Protein AF-0000000083402950 (afdb_homodimer)

Radius of gyration: 18.98 Å; Cα contacts (8 Å, |Δi|>4): 697; chains: 2; bounding box: 48×52×48 Å

Sequence (342 aa):
MPANHEHFVKKNAAYVSTFTKGALALPPSKHLTVVTCMDARIEPAGQLGIELGEAHIIRNAGGSAREALRSIVISQRLLGTREIAVFHHTGCGMLTFSTDQLKAIVKDAAPGDTKVEEEVEKFDSFLEFSELEQSVKGDVEFLQGNPLVLKETKITGWTYDVQSGKISQVVMPANHEHFVKKNAAYVSTFTKGALALPPSKHLTVVTCMDARIEPAGQLGIELGEAHIIRNAGGSAREALRSIVISQRLLGTREIAVFHHTGCGMLTFSTDQLKAIVKDAAPGDTKVEEEVEKFDSFLEFSELEQSVKGDVEFLQGNPLVLKETKITGWTYDVQSGKISQVV

InterPro domains:
  IPR001765 Carbonic anhydrase [PF00484] (33-167)
  IPR001765 Carbonic anhydrase [PTHR43175] (6-171)
  IPR001765 Carbonic anhydrase [SM00947] (25-171)
  IPR036874 Carbonic anhydrase superfamily [G3DSA:3.40.1050.10] (2-171)
  IPR036874 Carbonic anhydrase superfamily [SSF53056] (6-169)

Nearest PDB structures (foldseek):
  5ztp-assembly1_B  TM=9.644E-01  e=8.325E-23  Glaciozyma antarctica
  6jqc-assembly1_B  TM=9.650E-01  e=1.969E-21  Aspergillus fumigatus Af293
  6jqd-assembly1_B  TM=9.412E-01  e=2.779E-20  Aspergillus fumigatus Af293
  3las-assembly1_B  TM=9.272E-01  e=1.694E-19  Streptococcus mutans
  4yf5-assembly1_A  TM=9.283E-01  e=7.977E-19  Mycobacterium tuberculosis CDC1551

Solvent-accessible surface area (backbone atoms only — not comparable to full-atom values): 18106 Å² total; per-residue (Å²): 126,81,57,67,68,58,46,31,54,57,35,16,52,58,39,30,76,72,56,81,69,38,79,61,60,79,47,26,74,65,21,30,34,38,32,21,41,14,49,15,75,59,55,63,42,67,47,36,59,51,55,83,22,29,33,33,42,34,19,32,63,61,22,45,47,79,77,39,42,68,39,49,43,49,40,37,76,76,36,59,32,48,33,38,40,36,34,36,50,54,90,46,71,41,57,74,56,47,50,68,56,50,50,47,53,57,39,65,76,40,74,89,42,62,65,39,46,55,58,56,63,69,51,88,59,75,74,53,48,86,45,70,70,59,48,32,51,49,36,49,49,50,50,74,68,33,70,72,44,66,86,83,47,47,72,39,19,27,37,33,33,56,56,60,51,44,68,45,78,75,83,127,82,55,67,68,58,47,31,53,56,36,16,53,58,39,29,76,72,57,82,68,37,80,62,61,76,48,26,74,64,23,29,34,37,34,21,40,15,50,15,74,59,54,64,42,68,47,36,58,51,54,83,22,29,33,32,42,33,21,32,64,63,21,44,47,78,79,39,42,69,39,50,42,47,41,37,76,76,37,59,33,48,33,38,40,38,34,36,50,55,90,46,72,40,57,74,59,46,52,68,58,52,50,48,54,58,39,66,75,40,72,90,41,62,64,38,46,55,57,56,62,70,52,89,60,76,75,52,48,86,46,70,70,60,48,30,53,50,36,49,50,50,50,75,68,32,69,72,44,65,86,83,45,48,70,38,19,25,38,34,34,54,56,60,50,44,69,45,80,76,85
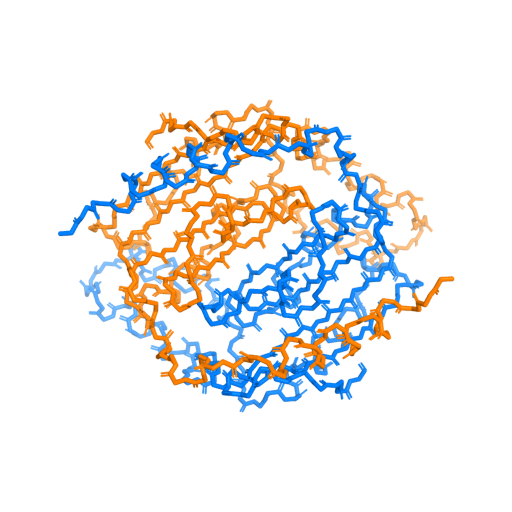
Secondary structure (DSSP, 8-state):
---HHHHHHHHHHHHHTT---TT--SS-TT-EEEEEE--TT--HHHHHTPPTTSEEEEEEGGG-HHHHHHHHHHHHHHH---EEEEEEETT-GGGS--HHHHHHHHHHTSTT-HHHHHHHTT-S-----S-HHHHHHHHHHHHHH-TTS-TT-EEEEEEE-TTT--EEE--/---HHHHHHHHHHHHHTT---TT--SS-TT-EEEEEE--TT-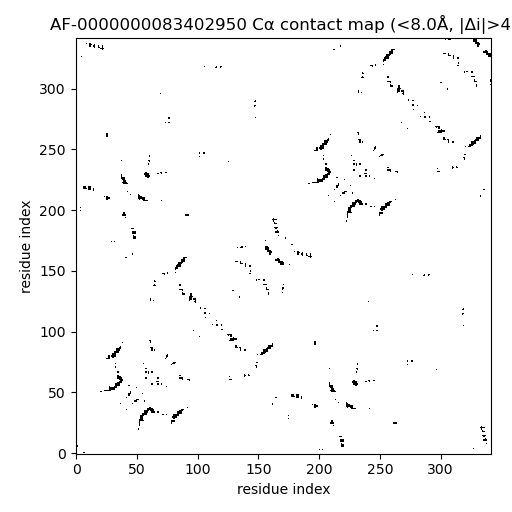-HHHHHTPPTTSEEEEEEGGG-HHHHHHHHHHHHHHH---EEEEEEETT-GGGS--HHHHHHHHHHTSTT-HHHHHHHTT-S-----S-HHHHHHHHHHHHHH-TTS-TT-EEEEEEE-TTT--EEE--

Foldseek 3Di:
DDDVVVVCVVVVVVVVVPDDCPPADPAAQQLEEEFEEPDPLDDCCVLVVNDPRHYHYHYYQQSALVVCVVVQLCNCVPRNRQEYETEGEPPGPLQPDWLVRVLCVQCVVPPPPVVSNVVSVVDPTPLRDNDGLVSQVVRQVCLCPDPSRDVRHHYWGWYAYSVPSDIDTSD/DDDVVVVCVVVVVVVVVPDDCPPADPAAQQLEEEFEEPDPLDDCCVLVVNDPRHYHYHYYQQSALVVCVVVQLCNCPPRNRQEYETEGEPPGPLQPDWLVRVLCVQCVVPPPPVVSNVVSVVDPTPLRDNDGLVSQVVRQVCLCPDPSRDVRHHYWGWYAYSVPSDIDTSD

Organism: Coprinellus micaceus (NCBI:txid71717)

pLDDT: mean 97.55, std 4.26, range [54.03, 98.94]

Structure (mmCIF, N/CA/C/O backbone):
data_AF-0000000083402950-model_v1
#
loop_
_entity.id
_entity.type
_entity.pdbx_description
1 polymer 'Carbonic anhydrase'
#
loop_
_atom_site.group_PDB
_atom_site.id
_atom_site.type_symbol
_atom_site.label_atom_id
_atom_site.label_alt_id
_atom_site.label_comp_id
_atom_site.label_asym_id
_atom_site.label_entity_id
_atom_site.label_seq_id
_atom_site.pdbx_PDB_ins_code
_atom_site.Cartn_x
_atom_site.Cartn_y
_atom_site.Cartn_z
_atom_site.occupancy
_atom_site.B_iso_or_equiv
_atom_site.auth_seq_id
_atom_site.auth_comp_id
_atom_site.auth_asym_id
_atom_site.auth_atom_id
_atom_site.pdbx_PDB_model_num
ATOM 1 N N . MET A 1 1 ? 9.523 26.641 2.615 1 54.03 1 MET A N 1
ATOM 2 C CA . MET A 1 1 ? 9.734 25.516 1.723 1 54.03 1 MET A CA 1
ATOM 3 C C . MET A 1 1 ? 8.523 25.297 0.822 1 54.03 1 MET A C 1
ATOM 5 O O . MET A 1 1 ? 7.391 25.562 1.223 1 54.03 1 MET A O 1
ATOM 9 N N . PRO A 1 2 ? 8.789 25.172 -0.489 1 70.31 2 PRO A N 1
ATOM 10 C CA . PRO A 1 2 ? 7.609 24.984 -1.337 1 70.31 2 PRO A CA 1
ATOM 11 C C . PRO A 1 2 ? 6.699 23.859 -0.85 1 70.31 2 PRO A C 1
ATOM 13 O O . PRO A 1 2 ? 7.168 22.906 -0.222 1 70.31 2 PRO A O 1
ATOM 16 N N . ALA A 1 3 ? 5.461 24.188 -0.985 1 85.75 3 ALA A N 1
ATOM 17 C CA . ALA A 1 3 ? 4.473 23.156 -0.645 1 85.75 3 ALA A CA 1
ATOM 18 C C . ALA A 1 3 ? 4.734 21.875 -1.412 1 85.75 3 ALA A C 1
ATOM 20 O O . ALA A 1 3 ? 5.258 21.891 -2.527 1 85.75 3 ALA A O 1
ATOM 21 N N . ASN A 1 4 ? 4.625 20.734 -0.912 1 91.12 4 ASN A N 1
ATOM 22 C CA . ASN A 1 4 ? 4.891 19.453 -1.531 1 91.12 4 ASN A CA 1
ATOM 23 C C . ASN A 1 4 ? 4.219 19.328 -2.896 1 91.12 4 ASN A C 1
ATOM 25 O O . ASN A 1 4 ? 4.789 18.766 -3.828 1 91.12 4 ASN A O 1
ATOM 29 N N . HIS A 1 5 ? 3.088 19.984 -3.02 1 90.38 5 HIS A N 1
ATOM 30 C CA . HIS A 1 5 ? 2.371 19.875 -4.285 1 90.38 5 HIS A CA 1
ATOM 31 C C . HIS A 1 5 ? 3.129 20.578 -5.406 1 90.38 5 HIS A C 1
ATOM 33 O O . HIS A 1 5 ? 3.104 20.141 -6.555 1 90.38 5 HIS A O 1
ATOM 39 N N . GLU A 1 6 ? 3.766 21.688 -5.074 1 92.44 6 GLU A N 1
ATOM 40 C CA . GLU A 1 6 ? 4.582 22.375 -6.07 1 92.44 6 GLU A CA 1
ATOM 41 C C . GLU A 1 6 ? 5.777 21.531 -6.492 1 92.44 6 GLU A C 1
ATOM 43 O O . GLU A 1 6 ? 6.172 21.531 -7.656 1 92.44 6 GLU A O 1
ATOM 48 N N . HIS A 1 7 ? 6.309 20.859 -5.551 1 94.44 7 HIS A N 1
ATOM 49 C CA . HIS A 1 7 ? 7.41 19.953 -5.828 1 94.44 7 HIS A CA 1
ATOM 50 C C . HIS A 1 7 ? 6.977 18.828 -6.766 1 94.44 7 HIS A C 1
ATOM 52 O O . HIS A 1 7 ? 7.703 18.484 -7.695 1 94.44 7 HIS A O 1
ATOM 58 N N . PHE A 1 8 ? 5.734 18.219 -6.574 1 96.69 8 PHE A N 1
ATOM 59 C CA . PHE A 1 8 ? 5.219 17.172 -7.453 1 96.69 8 PHE A CA 1
ATOM 60 C C . PHE A 1 8 ? 5.211 17.641 -8.906 1 96.69 8 PHE A C 1
ATOM 62 O O . PHE A 1 8 ? 5.691 16.938 -9.789 1 96.69 8 PHE A O 1
ATOM 69 N N . VAL A 1 9 ? 4.684 18.859 -9.055 1 97.12 9 VAL A N 1
ATOM 70 C CA . VAL A 1 9 ? 4.461 19.375 -10.398 1 97.12 9 VAL A CA 1
ATOM 71 C C . VAL A 1 9 ? 5.797 19.547 -11.117 1 97.12 9 VAL A C 1
ATOM 73 O O . VAL A 1 9 ? 5.965 19.109 -12.25 1 97.12 9 VAL A O 1
ATOM 76 N N . LYS A 1 10 ? 6.707 20.188 -10.453 1 96.94 10 LYS A N 1
ATOM 77 C CA . LYS A 1 10 ? 8.016 20.453 -11.039 1 96.94 10 LYS A CA 1
ATOM 78 C C . LYS A 1 10 ? 8.75 19.141 -11.344 1 96.94 10 LYS A C 1
ATOM 80 O O . LYS A 1 10 ? 9.273 18.969 -12.445 1 96.94 10 LYS A O 1
ATOM 85 N N . LYS A 1 11 ? 8.836 18.266 -10.383 1 97.81 11 LYS A N 1
ATOM 86 C CA . LYS A 1 11 ? 9.562 17 -10.547 1 97.81 11 LYS A CA 1
ATOM 87 C C . LYS A 1 11 ? 8.883 16.109 -11.578 1 97.81 11 LYS A C 1
ATOM 89 O O . LYS A 1 11 ? 9.547 15.406 -12.336 1 97.81 11 LYS A O 1
ATOM 94 N N . ASN A 1 12 ? 7.543 16.094 -11.602 1 98.62 12 ASN A N 1
ATOM 95 C CA . ASN A 1 12 ? 6.828 15.312 -12.602 1 98.62 12 ASN A CA 1
ATOM 96 C C . ASN A 1 12 ? 7.094 15.828 -14.016 1 98.62 12 ASN A C 1
ATOM 98 O O . ASN A 1 12 ? 7.211 15.047 -14.953 1 98.62 12 ASN A O 1
ATOM 102 N N . ALA A 1 13 ? 7.133 17.141 -14.141 1 98.06 13 ALA A N 1
ATOM 103 C CA . ALA A 1 13 ? 7.449 17.703 -15.453 1 98.06 13 ALA A CA 1
ATOM 104 C C . ALA A 1 13 ? 8.789 17.172 -15.969 1 98.06 13 ALA A C 1
ATOM 106 O O . ALA A 1 13 ? 8.922 16.859 -17.156 1 98.06 13 ALA A O 1
ATOM 107 N N . ALA A 1 14 ? 9.758 17.141 -15.125 1 98 14 ALA A N 1
ATOM 108 C CA . ALA A 1 14 ? 11.062 16.594 -15.492 1 98 14 ALA A CA 1
ATOM 109 C C . ALA A 1 14 ? 10.945 15.109 -15.852 1 98 14 ALA A C 1
ATOM 111 O O . ALA A 1 14 ? 11.555 14.648 -16.812 1 98 14 ALA A O 1
ATOM 112 N N . TYR A 1 15 ? 10.211 14.344 -15.039 1 98.19 15 TYR A N 1
ATOM 113 C CA . TYR A 1 15 ? 9.961 12.93 -15.305 1 98.19 15 TYR A CA 1
ATOM 114 C C . TYR A 1 15 ? 9.312 12.734 -16.672 1 98.19 15 TYR A C 1
ATOM 116 O O . TYR A 1 15 ? 9.75 11.891 -17.453 1 98.19 15 TYR A O 1
ATOM 124 N N . VAL A 1 16 ? 8.312 13.523 -17 1 98.38 16 VAL A N 1
ATOM 125 C CA . VAL A 1 16 ? 7.547 13.43 -18.234 1 98.38 16 VAL A CA 1
ATOM 126 C C . VAL A 1 16 ? 8.469 13.672 -19.438 1 98.38 16 VAL A C 1
ATOM 128 O O . VAL A 1 16 ? 8.328 13.023 -20.469 1 98.38 16 VAL A O 1
ATOM 131 N N . SER A 1 17 ? 9.344 14.555 -19.312 1 98.06 17 SER A N 1
ATOM 132 C CA . SER A 1 17 ? 10.195 14.984 -20.422 1 98.06 17 SER A CA 1
ATOM 133 C C . SER A 1 17 ? 11.047 13.828 -20.938 1 98.06 17 SER A C 1
ATOM 135 O O . SER A 1 17 ? 11.523 13.859 -22.078 1 98.06 17 SER A O 1
ATOM 137 N N . THR A 1 18 ? 11.234 12.75 -20.188 1 97.44 18 THR A N 1
ATOM 138 C CA . THR A 1 18 ? 12.07 11.633 -20.609 1 97.44 18 THR A CA 1
ATOM 139 C C . THR A 1 18 ? 11.281 10.32 -20.562 1 97.44 18 THR A C 1
ATOM 141 O O . THR A 1 18 ? 11.844 9.25 -20.781 1 97.44 18 THR A O 1
ATOM 144 N N . PHE A 1 19 ? 10.055 10.406 -20.25 1 97.94 19 PHE A N 1
ATOM 145 C CA . PHE A 1 19 ? 9.234 9.219 -20.062 1 97.94 19 PHE A CA 1
ATOM 146 C C . PHE A 1 19 ? 8.898 8.57 -21.406 1 97.94 19 PHE A C 1
ATOM 148 O O . PHE A 1 19 ? 8.414 9.242 -22.328 1 97.94 19 PHE A O 1
ATOM 155 N N . THR A 1 20 ? 9.125 7.184 -21.531 1 97.69 20 THR A N 1
ATOM 156 C CA . THR A 1 20 ? 8.898 6.496 -22.797 1 97.69 20 THR A CA 1
ATOM 157 C C . THR A 1 20 ? 8.148 5.188 -22.578 1 97.69 20 THR A C 1
ATOM 159 O O . THR A 1 20 ? 8.109 4.328 -23.453 1 97.69 20 THR A O 1
ATOM 162 N N . LYS A 1 21 ? 7.566 4.98 -21.438 1 97.44 21 LYS A N 1
ATOM 163 C CA . LYS A 1 21 ? 7.004 3.678 -21.094 1 97.44 21 LYS A CA 1
ATOM 164 C C . LYS A 1 21 ? 5.477 3.729 -21.062 1 97.44 21 LYS A C 1
ATOM 166 O O . LYS A 1 21 ? 4.84 3.096 -20.219 1 97.44 21 LYS A O 1
ATOM 171 N N . GLY A 1 22 ? 4.895 4.477 -21.953 1 97.38 22 GLY A N 1
ATOM 172 C CA . GLY A 1 22 ? 3.457 4.695 -21.969 1 97.38 22 GLY A CA 1
ATOM 173 C C . GLY A 1 22 ? 2.684 3.506 -22.516 1 97.38 22 GLY A C 1
ATOM 174 O O . GLY A 1 22 ? 1.46 3.441 -22.391 1 97.38 22 GLY A O 1
ATOM 175 N N . ALA A 1 23 ? 3.346 2.436 -23.047 1 97.5 23 ALA A N 1
ATOM 176 C CA . ALA A 1 23 ? 2.678 1.33 -23.734 1 97.5 23 ALA A CA 1
ATOM 177 C C . ALA A 1 23 ? 2.619 0.092 -22.844 1 97.5 23 ALA A C 1
ATOM 179 O O . ALA A 1 23 ? 2.217 -0.984 -23.281 1 97.5 23 ALA A O 1
ATOM 180 N N . LEU A 1 24 ? 2.99 0.191 -21.609 1 97.88 24 LEU A N 1
ATOM 181 C CA . LEU A 1 24 ? 3.014 -0.956 -20.703 1 97.88 24 LEU A CA 1
ATOM 182 C C . LEU A 1 24 ? 1.608 -1.506 -20.5 1 97.88 24 LEU A C 1
ATOM 184 O O . LEU A 1 24 ? 0.652 -0.74 -20.359 1 97.88 24 LEU A O 1
ATOM 188 N N . ALA A 1 25 ? 1.507 -2.777 -20.422 1 96.88 25 ALA A N 1
ATOM 189 C CA . ALA A 1 25 ? 0.231 -3.463 -20.25 1 96.88 25 ALA A CA 1
ATOM 190 C C . ALA A 1 25 ? -0.245 -3.357 -18.797 1 96.88 25 ALA A C 1
ATOM 192 O O . ALA A 1 25 ? 0.548 -3.076 -17.891 1 96.88 25 ALA A O 1
ATOM 193 N N . LEU A 1 26 ? -1.514 -3.627 -18.594 1 96.88 26 LEU A N 1
ATOM 194 C CA . LEU A 1 26 ? -2.152 -3.559 -17.281 1 96.88 26 LEU A CA 1
ATOM 195 C C . LEU A 1 26 ? -1.656 -4.684 -16.375 1 96.88 26 LEU A C 1
ATOM 197 O O . LEU A 1 26 ? -1.238 -4.434 -15.25 1 96.88 26 LEU A O 1
ATOM 201 N N . PRO A 1 27 ? -1.633 -5.953 -16.875 1 98 27 PRO A N 1
ATOM 202 C CA . PRO A 1 27 ? -1.106 -7.004 -16 1 98 27 PRO A CA 1
ATOM 203 C C . PRO A 1 27 ? 0.405 -6.91 -15.805 1 98 27 PRO A C 1
ATOM 205 O O . PRO A 1 27 ? 1.135 -6.602 -16.75 1 98 27 PRO A O 1
ATOM 208 N N . PRO A 1 28 ? 0.854 -7.117 -14.602 1 98.38 28 PRO A N 1
ATOM 209 C CA . PRO A 1 28 ? 2.303 -7.098 -14.391 1 98.38 28 PRO A CA 1
ATOM 210 C C . PRO A 1 28 ? 3.023 -8.234 -15.117 1 98.38 28 PRO A C 1
ATOM 212 O O . PRO A 1 28 ? 2.588 -9.383 -15.055 1 98.38 28 PRO A O 1
ATOM 215 N N . SER A 1 29 ? 4.141 -7.938 -15.711 1 98.06 29 SER A N 1
ATOM 216 C CA . SER A 1 29 ? 4.789 -8.875 -16.625 1 98.06 29 SER A CA 1
ATOM 217 C C . SER A 1 29 ? 5.461 -10.008 -15.859 1 98.06 29 SER A C 1
ATOM 219 O O . SER A 1 29 ? 5.648 -11.102 -16.391 1 98.06 29 SER A O 1
ATOM 221 N N . LYS A 1 30 ? 5.801 -9.828 -14.633 1 97.94 30 LYS A N 1
ATOM 222 C CA . LYS A 1 30 ? 6.48 -10.875 -13.875 1 97.94 30 LYS A CA 1
ATOM 223 C C . LYS A 1 30 ? 5.48 -11.719 -13.086 1 97.94 30 LYS A C 1
ATOM 225 O O . LYS A 1 30 ? 5.875 -12.617 -12.344 1 97.94 30 LYS A O 1
ATOM 230 N N . HIS A 1 31 ? 4.18 -11.367 -13.141 1 98.19 31 HIS A N 1
ATOM 231 C CA . HIS A 1 31 ? 3.127 -12.062 -12.406 1 98.19 31 HIS A CA 1
ATOM 232 C C . HIS A 1 31 ? 3.438 -12.109 -10.914 1 98.19 31 HIS A C 1
ATOM 234 O O . HIS A 1 31 ? 3.232 -13.141 -10.266 1 98.19 31 HIS A O 1
ATOM 240 N N . LEU A 1 32 ? 3.996 -11 -10.375 1 98.62 32 LEU A N 1
ATOM 241 C CA . LEU A 1 32 ? 4.492 -10.867 -9.008 1 98.62 32 LEU A CA 1
ATOM 242 C C . LEU A 1 32 ? 3.732 -9.773 -8.258 1 98.62 32 LEU A C 1
ATOM 244 O O . LEU A 1 32 ? 3.467 -8.703 -8.812 1 98.62 32 LEU A O 1
ATOM 248 N N . THR A 1 33 ? 3.354 -10.07 -7.086 1 98.81 33 THR A N 1
ATOM 249 C CA . THR A 1 33 ? 2.896 -9.078 -6.117 1 98.81 33 THR A CA 1
ATOM 250 C C . THR A 1 33 ? 3.873 -8.969 -4.953 1 98.81 33 THR A C 1
ATOM 252 O O . THR A 1 33 ? 4.266 -9.984 -4.367 1 98.81 33 THR A O 1
ATOM 255 N N . VAL A 1 34 ? 4.324 -7.777 -4.656 1 98.94 34 VAL A N 1
ATOM 256 C CA . VAL A 1 34 ? 5.133 -7.508 -3.473 1 98.94 34 VAL A CA 1
ATOM 257 C C . VAL A 1 34 ? 4.281 -6.82 -2.408 1 98.94 34 VAL A C 1
ATOM 259 O O . VAL A 1 34 ? 3.555 -5.871 -2.705 1 98.94 34 VAL A O 1
ATOM 262 N N . VAL A 1 35 ? 4.254 -7.305 -1.209 1 98.94 35 VAL A N 1
ATOM 263 C CA . VAL A 1 35 ? 3.629 -6.688 -0.046 1 98.94 35 VAL A CA 1
ATOM 264 C C . VAL A 1 35 ? 4.703 -6.191 0.918 1 98.94 35 VAL A C 1
ATOM 266 O O . VAL A 1 35 ? 5.543 -6.969 1.375 1 98.94 35 VAL A O 1
ATOM 269 N N . THR A 1 36 ? 4.711 -4.879 1.216 1 98.94 36 THR A N 1
ATOM 270 C CA . THR A 1 36 ? 5.734 -4.344 2.107 1 98.94 36 THR A CA 1
ATOM 271 C C . THR A 1 36 ? 5.215 -3.109 2.842 1 98.94 36 THR A C 1
ATOM 273 O O . THR A 1 36 ? 4.035 -2.768 2.736 1 98.94 36 THR A O 1
ATOM 276 N N . CYS A 1 37 ? 6.051 -2.508 3.619 1 98.94 37 CYS A N 1
ATOM 277 C CA . CYS A 1 37 ? 5.641 -1.431 4.512 1 98.94 37 CYS A CA 1
ATOM 278 C C . CYS A 1 37 ? 5.57 -0.103 3.77 1 98.94 37 CYS A C 1
ATOM 280 O O . CYS A 1 37 ? 6.309 0.114 2.805 1 98.94 37 CYS A O 1
ATOM 282 N N . MET A 1 38 ? 4.773 0.804 4.23 1 98.94 38 MET A N 1
ATOM 283 C CA . MET A 1 38 ? 4.648 2.17 3.73 1 98.94 38 MET A CA 1
ATOM 284 C C . MET A 1 38 ? 5.859 3.008 4.125 1 98.94 38 MET A C 1
ATOM 286 O O . MET A 1 38 ? 6.02 4.133 3.654 1 98.94 38 MET A O 1
ATOM 290 N N . ASP A 1 39 ? 6.77 2.602 4.875 1 98.88 39 ASP A N 1
ATOM 291 C CA . ASP A 1 39 ? 7.879 3.316 5.504 1 98.88 39 ASP A CA 1
ATOM 292 C C . ASP A 1 39 ? 8.641 4.156 4.48 1 98.88 39 ASP A C 1
ATOM 294 O O . ASP A 1 39 ? 8.883 3.709 3.359 1 98.88 39 ASP A O 1
ATOM 298 N N . ALA A 1 40 ? 9.062 5.332 4.93 1 98.75 40 ALA A N 1
ATOM 299 C CA . ALA A 1 40 ? 9.711 6.297 4.043 1 98.75 40 ALA A CA 1
ATOM 300 C C . ALA A 1 40 ? 11.094 5.812 3.621 1 98.75 40 ALA A C 1
ATOM 302 O O . ALA A 1 40 ? 11.672 6.336 2.668 1 98.75 40 ALA A O 1
ATOM 303 N N . ARG A 1 41 ? 11.688 4.883 4.312 1 98.81 41 ARG A N 1
ATOM 304 C CA . ARG A 1 41 ? 13.016 4.359 4.016 1 98.81 41 ARG A CA 1
ATOM 305 C C . ARG A 1 41 ? 12.938 3.168 3.066 1 98.81 41 ARG A C 1
ATOM 307 O O . ARG A 1 41 ? 13.961 2.604 2.682 1 98.81 41 ARG A O 1
ATOM 314 N N . ILE A 1 42 ? 11.703 2.785 2.602 1 98.75 42 ILE A N 1
ATOM 315 C CA . ILE A 1 42 ? 11.477 1.654 1.709 1 98.75 42 ILE A CA 1
ATOM 316 C C . ILE A 1 42 ? 11.125 2.162 0.312 1 98.75 42 ILE A C 1
ATOM 318 O O . ILE A 1 42 ? 10.234 2.996 0.156 1 98.75 42 ILE A O 1
ATOM 322 N N . GLU A 1 43 ? 11.805 1.748 -0.658 1 98.19 43 GLU A N 1
ATOM 323 C CA . GLU A 1 43 ? 11.57 1.971 -2.082 1 98.19 43 GLU A CA 1
ATOM 324 C C . GLU A 1 43 ? 11.805 0.695 -2.887 1 98.19 43 GLU A C 1
ATOM 326 O O . GLU A 1 43 ? 12.922 0.421 -3.312 1 98.19 43 GLU A O 1
ATOM 331 N N . PRO A 1 44 ? 10.734 -0.092 -3.109 1 97.5 44 PRO A N 1
ATOM 332 C CA . PRO A 1 44 ? 10.883 -1.467 -3.594 1 97.5 44 PRO A CA 1
ATOM 333 C C . PRO A 1 44 ? 11.523 -1.536 -4.98 1 97.5 44 PRO A C 1
ATOM 335 O O . PRO A 1 44 ? 12.312 -2.439 -5.254 1 97.5 44 PRO A O 1
ATOM 338 N N . ALA A 1 45 ? 11.164 -0.647 -5.883 1 95.81 45 ALA A N 1
ATOM 339 C CA . ALA A 1 45 ? 11.688 -0.717 -7.242 1 95.81 45 ALA A CA 1
ATOM 340 C C . ALA A 1 45 ? 13.219 -0.741 -7.242 1 95.81 45 ALA A C 1
ATOM 342 O O . ALA A 1 45 ? 13.828 -1.666 -7.777 1 95.81 45 ALA A O 1
ATOM 343 N N . GLY A 1 46 ? 13.859 0.245 -6.613 1 95.5 46 GLY A N 1
ATOM 344 C CA . GLY A 1 46 ? 15.312 0.308 -6.555 1 95.5 46 GLY A CA 1
ATOM 345 C C . GLY A 1 46 ? 15.922 -0.781 -5.691 1 95.5 46 GLY A C 1
ATOM 346 O O . GLY A 1 46 ? 16.953 -1.347 -6.039 1 95.5 46 GLY A O 1
ATOM 347 N N . GLN A 1 47 ? 15.305 -1.125 -4.594 1 98.19 47 GLN A N 1
ATOM 348 C CA . GLN A 1 47 ? 15.852 -2.033 -3.592 1 98.19 47 GLN A CA 1
ATOM 349 C C . GLN A 1 47 ? 15.82 -3.479 -4.082 1 98.19 47 GLN A C 1
ATOM 351 O O . GLN A 1 47 ? 16.688 -4.281 -3.719 1 98.19 47 GLN A O 1
ATOM 356 N N . LEU A 1 48 ? 14.797 -3.773 -4.934 1 98.19 48 LEU A N 1
ATOM 357 C CA . LEU A 1 48 ? 14.602 -5.148 -5.375 1 98.19 48 LEU A CA 1
ATOM 358 C C . LEU A 1 48 ? 14.867 -5.285 -6.871 1 98.19 48 LEU A C 1
ATOM 360 O O . LEU A 1 48 ? 14.844 -6.395 -7.41 1 98.19 48 LEU A O 1
ATOM 364 N N . GLY A 1 49 ? 15.109 -4.184 -7.547 1 97 49 GLY A N 1
ATOM 365 C CA . GLY A 1 49 ? 15.344 -4.215 -8.984 1 97 49 GLY A CA 1
ATOM 366 C C . GLY A 1 49 ? 14.086 -4.512 -9.781 1 97 49 GLY A C 1
ATOM 367 O O . GLY A 1 49 ? 14.117 -5.32 -10.711 1 97 49 GLY A O 1
ATOM 368 N N . ILE A 1 50 ? 12.992 -3.982 -9.414 1 97.44 50 ILE A N 1
ATOM 369 C CA . ILE A 1 50 ? 11.719 -4.141 -10.117 1 97.44 50 ILE A CA 1
ATOM 370 C C . ILE A 1 50 ? 11.508 -2.963 -11.062 1 97.44 50 ILE A C 1
ATOM 372 O O . ILE A 1 50 ? 11.508 -1.805 -10.641 1 97.44 50 ILE A O 1
ATOM 376 N N . GLU A 1 51 ? 11.273 -3.191 -12.32 1 97.06 51 GLU A N 1
ATOM 377 C CA . GLU A 1 51 ? 11.047 -2.154 -13.32 1 97.06 51 GLU A CA 1
ATOM 378 C C . GLU A 1 51 ? 9.562 -1.853 -13.469 1 97.06 51 GLU A C 1
ATOM 380 O O . GLU A 1 51 ? 8.711 -2.666 -13.086 1 97.06 51 GLU A O 1
ATOM 385 N N . LEU A 1 52 ? 9.312 -0.671 -14.016 1 98.12 52 LEU A N 1
ATOM 386 C CA . LEU A 1 52 ? 7.938 -0.28 -14.289 1 98.12 52 LEU A CA 1
ATOM 387 C C . LEU A 1 52 ? 7.223 -1.347 -15.109 1 98.12 52 LEU A C 1
ATOM 389 O O . LEU A 1 52 ? 7.766 -1.841 -16.109 1 98.12 52 LEU A O 1
ATOM 393 N N . GLY A 1 53 ? 6.062 -1.75 -14.68 1 98.44 53 GLY A N 1
ATOM 394 C CA . GLY A 1 53 ? 5.254 -2.717 -15.406 1 98.44 53 GLY A CA 1
ATOM 395 C C . GLY A 1 53 ? 5.477 -4.145 -14.945 1 98.44 53 GLY A C 1
ATOM 396 O O . GLY A 1 53 ? 4.762 -5.055 -15.367 1 98.44 53 GLY A O 1
ATOM 397 N N . GLU A 1 54 ? 6.359 -4.418 -14.016 1 98.31 54 GLU A N 1
ATOM 398 C CA . GLU A 1 54 ? 6.801 -5.789 -13.773 1 98.31 54 GLU A CA 1
ATOM 399 C C . GLU A 1 54 ? 6.031 -6.426 -12.625 1 98.31 54 GLU A C 1
ATOM 401 O O . GLU A 1 54 ? 5.805 -7.637 -12.617 1 98.31 54 GLU A O 1
ATOM 406 N N . ALA A 1 55 ? 5.625 -5.664 -11.609 1 98.75 55 ALA A N 1
ATOM 407 C CA . ALA A 1 55 ? 5.023 -6.246 -10.414 1 98.75 55 ALA A CA 1
ATOM 408 C C . ALA A 1 55 ? 3.988 -5.305 -9.805 1 98.75 55 ALA A C 1
ATOM 410 O O . ALA A 1 55 ? 4.121 -4.082 -9.906 1 98.75 55 ALA A O 1
ATOM 411 N N . HIS A 1 56 ? 2.93 -5.867 -9.242 1 98.88 56 HIS A N 1
ATOM 412 C CA . HIS A 1 56 ? 2.104 -5.098 -8.32 1 98.88 56 HIS A CA 1
ATOM 413 C C . HIS A 1 56 ? 2.826 -4.863 -7 1 98.88 56 HIS A C 1
ATOM 415 O O . HIS A 1 56 ? 3.465 -5.773 -6.469 1 98.88 56 HIS A O 1
ATOM 421 N N . ILE A 1 57 ? 2.781 -3.633 -6.523 1 98.94 57 ILE A N 1
ATOM 422 C CA . ILE A 1 57 ? 3.398 -3.293 -5.246 1 98.94 57 ILE A CA 1
ATOM 423 C C . ILE A 1 57 ? 2.33 -2.795 -4.273 1 98.94 57 ILE A C 1
ATOM 425 O O . ILE A 1 57 ? 1.684 -1.774 -4.52 1 98.94 57 ILE A O 1
ATOM 429 N N . ILE A 1 58 ? 2.1 -3.533 -3.197 1 98.94 58 ILE A N 1
ATOM 430 C CA . ILE A 1 58 ? 1.189 -3.172 -2.117 1 98.94 58 ILE A CA 1
ATOM 431 C C . ILE A 1 58 ? 1.989 -2.697 -0.905 1 98.94 58 ILE A C 1
ATOM 433 O O . ILE A 1 58 ? 2.928 -3.369 -0.47 1 98.94 58 ILE A O 1
ATOM 437 N N . ARG A 1 59 ? 1.668 -1.492 -0.417 1 98.94 59 ARG A N 1
ATOM 438 C CA . ARG A 1 59 ? 2.375 -0.899 0.713 1 98.94 59 ARG A CA 1
ATOM 439 C C . ARG A 1 59 ? 1.396 -0.367 1.754 1 98.94 59 ARG A C 1
ATOM 441 O O . ARG A 1 59 ? 0.507 0.425 1.43 1 98.94 59 ARG A O 1
ATOM 448 N N . ASN A 1 60 ? 1.494 -0.801 2.955 1 98.94 60 ASN A N 1
ATOM 449 C CA . ASN A 1 60 ? 0.736 -0.332 4.109 1 98.94 60 ASN A CA 1
ATOM 450 C C . ASN A 1 60 ? 1.579 -0.36 5.383 1 98.94 60 ASN A C 1
ATOM 452 O O . ASN A 1 60 ? 2.75 -0.741 5.348 1 98.94 60 ASN A O 1
ATOM 456 N N . ALA A 1 61 ? 0.973 0.195 6.496 1 98.88 61 ALA A N 1
ATOM 457 C CA . ALA A 1 61 ? 1.722 0.175 7.754 1 98.88 61 ALA A CA 1
ATOM 458 C C . ALA A 1 61 ? 2.08 -1.252 8.156 1 98.88 61 ALA A C 1
ATOM 460 O O . ALA A 1 61 ? 1.198 -2.102 8.305 1 98.88 61 ALA A O 1
ATOM 461 N N . GLY A 1 62 ? 3.418 -1.521 8.203 1 98.81 62 GLY A N 1
ATOM 462 C CA . GLY A 1 62 ? 3.912 -2.812 8.648 1 98.81 62 GLY A CA 1
ATOM 463 C C . GLY A 1 62 ? 4.016 -3.832 7.535 1 98.81 62 GLY A C 1
ATOM 464 O O . GLY A 1 62 ? 4.535 -4.934 7.734 1 98.81 62 GLY A O 1
ATOM 465 N N . GLY A 1 63 ? 3.461 -3.52 6.32 1 98.88 63 GLY A N 1
ATOM 466 C CA . GLY A 1 63 ? 3.441 -4.52 5.262 1 98.88 63 GLY A CA 1
ATOM 467 C C . GLY A 1 63 ? 2.516 -5.684 5.559 1 98.88 63 GLY A C 1
ATOM 468 O O . GLY A 1 63 ? 2.852 -6.836 5.281 1 98.88 63 GLY A O 1
ATOM 469 N N . SER A 1 64 ? 1.382 -5.445 6.086 1 98.88 64 SER A N 1
ATOM 470 C CA . SER A 1 64 ? 0.465 -6.48 6.559 1 98.88 64 SER A CA 1
ATOM 471 C C . SER A 1 64 ? -0.21 -7.191 5.391 1 98.88 64 SER A C 1
ATOM 473 O O . SER A 1 64 ? -0.877 -6.555 4.57 1 98.88 64 SER A O 1
ATOM 475 N N . ALA A 1 65 ? -0.061 -8.516 5.371 1 98.94 65 ALA A N 1
ATOM 476 C CA . ALA A 1 65 ? -0.763 -9.336 4.383 1 98.94 65 ALA A CA 1
ATOM 477 C C . ALA A 1 65 ? -2.268 -9.336 4.645 1 98.94 65 ALA A C 1
ATOM 479 O O . ALA A 1 65 ? -3.064 -9.406 3.705 1 98.94 65 ALA A O 1
ATOM 480 N N . ARG A 1 66 ? -2.66 -9.266 5.902 1 98.44 66 ARG A N 1
ATOM 481 C CA . ARG A 1 66 ? -4.078 -9.25 6.254 1 98.44 66 ARG A CA 1
ATOM 482 C C . ARG A 1 66 ? -4.777 -8.047 5.633 1 98.44 66 ARG A C 1
ATOM 484 O O . ARG A 1 66 ? -5.844 -8.188 5.031 1 98.44 66 ARG A O 1
ATOM 491 N N . GLU A 1 67 ? -4.137 -6.887 5.781 1 98.56 67 GLU A N 1
ATOM 492 C CA . GLU A 1 67 ? -4.711 -5.688 5.184 1 98.56 67 GLU A CA 1
ATOM 493 C C . GLU A 1 67 ? -4.629 -5.738 3.658 1 98.56 67 GLU A C 1
ATOM 495 O O . GLU A 1 67 ? -5.496 -5.203 2.967 1 98.56 67 GLU A O 1
ATOM 500 N N . ALA A 1 68 ? -3.664 -6.438 3.119 1 98.88 68 ALA A N 1
ATOM 501 C CA . ALA A 1 68 ? -3.393 -6.477 1.686 1 98.88 68 ALA A CA 1
ATOM 502 C C . ALA A 1 68 ? -4.309 -7.473 0.98 1 98.88 68 ALA A C 1
ATOM 504 O O . ALA A 1 68 ? -4.305 -7.566 -0.249 1 98.88 68 ALA A O 1
ATOM 505 N N . LEU A 1 69 ? -5.156 -8.242 1.669 1 98.88 69 LEU A N 1
ATOM 506 C CA . LEU A 1 69 ? -5.859 -9.398 1.111 1 98.88 69 LEU A CA 1
ATOM 507 C C . LEU A 1 69 ? -6.777 -8.969 -0.029 1 98.88 69 LEU A C 1
ATOM 509 O O . LEU A 1 69 ? -6.801 -9.609 -1.085 1 98.88 69 LEU A O 1
ATOM 513 N N . ARG A 1 70 ? -7.512 -7.883 0.18 1 98.81 70 ARG A N 1
ATOM 514 C CA . ARG A 1 70 ? -8.391 -7.387 -0.872 1 98.81 70 ARG A CA 1
ATOM 515 C C . ARG A 1 70 ? -7.621 -7.145 -2.164 1 98.81 70 ARG A C 1
ATOM 517 O O . ARG A 1 70 ? -8.039 -7.594 -3.234 1 98.81 70 ARG A O 1
ATOM 524 N N . SER A 1 71 ? -6.496 -6.438 -2.062 1 98.94 71 SER A N 1
ATOM 525 C CA . SER A 1 71 ? -5.648 -6.113 -3.205 1 98.94 71 SER A CA 1
ATOM 526 C C . SER A 1 71 ? -5.059 -7.371 -3.832 1 98.94 71 SER A C 1
ATOM 528 O O . SER A 1 71 ? -4.957 -7.473 -5.055 1 98.94 71 SER A O 1
ATOM 530 N N . ILE A 1 72 ? -4.68 -8.328 -2.98 1 98.94 72 ILE A N 1
ATOM 531 C CA . ILE A 1 72 ? -4.09 -9.578 -3.449 1 98.94 72 ILE A CA 1
ATOM 532 C C . ILE A 1 72 ? -5.117 -10.352 -4.273 1 98.94 72 ILE A C 1
ATOM 534 O O . ILE A 1 72 ? -4.797 -10.867 -5.348 1 98.94 72 ILE A O 1
ATOM 538 N N . VAL A 1 73 ? -6.363 -10.453 -3.816 1 98.88 73 VAL A N 1
ATOM 539 C CA . VAL A 1 73 ? -7.422 -11.164 -4.527 1 98.88 73 VAL A CA 1
ATOM 540 C C . VAL A 1 73 ? -7.641 -10.531 -5.898 1 98.88 73 VAL A C 1
ATOM 542 O O . VAL A 1 73 ? -7.711 -11.234 -6.91 1 98.88 73 VAL A O 1
ATOM 545 N N . ILE A 1 74 ? -7.672 -9.266 -5.906 1 98.88 74 ILE A N 1
ATOM 546 C CA . ILE A 1 74 ? -7.852 -8.555 -7.168 1 98.88 74 ILE A CA 1
ATOM 547 C C . ILE A 1 74 ? -6.66 -8.828 -8.086 1 98.88 74 ILE A C 1
ATOM 549 O O . ILE A 1 74 ? -6.836 -9.141 -9.266 1 98.88 74 ILE A O 1
ATOM 553 N N . SER A 1 75 ? -5.453 -8.68 -7.57 1 98.81 75 SER A N 1
ATOM 554 C CA . SER A 1 75 ? -4.215 -8.898 -8.312 1 98.81 75 SER A CA 1
ATOM 555 C C . SER A 1 75 ? -4.188 -10.281 -8.953 1 98.81 75 SER A C 1
ATOM 557 O O . SER A 1 75 ? -3.783 -10.43 -10.102 1 98.81 75 SER A O 1
ATOM 559 N N . GLN A 1 76 ? -4.629 -11.281 -8.242 1 98.69 76 GLN A N 1
ATOM 560 C CA . GLN A 1 76 ? -4.566 -12.656 -8.734 1 98.69 76 GLN A CA 1
ATOM 561 C C . GLN A 1 76 ? -5.715 -12.945 -9.695 1 98.69 76 GLN A C 1
ATOM 563 O O . GLN A 1 76 ? -5.496 -13.5 -10.773 1 98.69 76 GLN A O 1
ATOM 568 N N . ARG A 1 77 ? -6.918 -12.547 -9.359 1 98.25 77 ARG A N 1
ATOM 569 C CA . ARG A 1 77 ? -8.109 -13.008 -10.07 1 98.25 77 ARG A CA 1
ATOM 570 C C . ARG A 1 77 ? -8.328 -12.203 -11.352 1 98.25 77 ARG A C 1
ATOM 572 O O . ARG A 1 77 ? -8.906 -12.703 -12.312 1 98.25 77 ARG A O 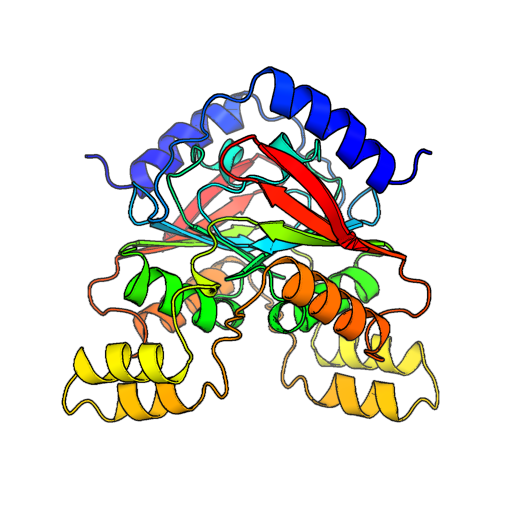1
ATOM 579 N N . LEU A 1 78 ? -7.863 -10.992 -11.359 1 98.12 78 LEU A N 1
ATOM 580 C CA . LEU A 1 78 ? -8.164 -10.164 -12.523 1 98.12 78 LEU A CA 1
ATOM 581 C C . LEU A 1 78 ? -6.895 -9.844 -13.305 1 98.12 78 LEU A C 1
ATOM 583 O O . LEU A 1 78 ? -6.957 -9.539 -14.5 1 98.12 78 LEU A O 1
ATOM 587 N N . LEU A 1 79 ? -5.676 -9.961 -12.617 1 98 79 LEU A N 1
ATOM 588 C CA . LEU A 1 79 ? -4.492 -9.43 -13.289 1 98 79 LEU A CA 1
ATOM 589 C C . LEU A 1 79 ? -3.381 -10.477 -13.336 1 98 79 LEU A C 1
ATOM 591 O O . LEU A 1 79 ? -2.24 -10.164 -13.688 1 98 79 LEU A O 1
ATOM 595 N N . GLY A 1 80 ? -3.598 -11.617 -12.867 1 97.5 80 GLY A N 1
ATOM 596 C CA . GLY A 1 80 ? -2.846 -12.797 -13.266 1 97.5 80 GLY A CA 1
ATOM 597 C C . GLY A 1 80 ? -1.588 -13.008 -12.445 1 97.5 80 GLY A C 1
ATOM 598 O O . GLY A 1 80 ? -0.728 -13.812 -12.812 1 97.5 80 GLY A O 1
ATOM 599 N N . THR A 1 81 ? -1.418 -12.375 -11.336 1 98.44 81 THR A N 1
ATOM 600 C CA . THR A 1 81 ? -0.233 -12.633 -10.523 1 98.44 81 THR A CA 1
ATOM 601 C C . THR A 1 81 ? -0.302 -14.023 -9.898 1 98.44 81 THR A C 1
ATOM 603 O O . THR A 1 81 ? -1.39 -14.523 -9.602 1 98.44 81 THR A O 1
ATOM 606 N N . ARG A 1 82 ? 0.913 -14.617 -9.688 1 98.31 82 ARG A N 1
ATOM 607 C CA . ARG A 1 82 ? 0.983 -16 -9.227 1 98.31 82 ARG A CA 1
ATOM 608 C C . ARG A 1 82 ? 2.057 -16.156 -8.148 1 98.31 82 ARG A C 1
ATOM 610 O O . ARG A 1 82 ? 2.232 -17.25 -7.602 1 98.31 82 ARG A O 1
ATOM 617 N N . GLU A 1 83 ? 2.795 -15.172 -7.906 1 98.56 83 GLU A N 1
ATOM 618 C CA . GLU A 1 83 ? 3.816 -15.125 -6.863 1 98.56 83 GLU A CA 1
ATOM 619 C C . GLU A 1 83 ? 3.594 -13.938 -5.93 1 98.56 83 GLU A C 1
ATOM 621 O O . GLU A 1 83 ? 3.168 -12.867 -6.371 1 98.56 83 GLU A O 1
ATOM 626 N N . ILE A 1 84 ? 3.762 -14.156 -4.625 1 98.81 84 ILE A N 1
ATOM 627 C CA . ILE A 1 84 ? 3.709 -13.094 -3.627 1 98.81 84 ILE A CA 1
ATOM 628 C C . ILE A 1 84 ? 5 -13.086 -2.812 1 98.81 84 ILE A C 1
ATOM 630 O O . ILE A 1 84 ? 5.449 -14.133 -2.34 1 98.81 84 ILE A O 1
ATOM 634 N N . ALA A 1 85 ? 5.637 -12.023 -2.721 1 98.88 85 ALA A N 1
ATOM 635 C CA . ALA A 1 85 ? 6.773 -11.82 -1.825 1 98.88 85 ALA A CA 1
ATOM 636 C C . ALA A 1 85 ? 6.441 -10.797 -0.74 1 98.88 85 ALA A C 1
ATOM 638 O O . ALA A 1 85 ? 6.035 -9.672 -1.04 1 98.88 85 ALA A O 1
ATOM 639 N N . VAL A 1 86 ? 6.578 -11.18 0.521 1 98.94 86 VAL A N 1
ATOM 640 C CA . VAL A 1 86 ? 6.289 -10.328 1.671 1 98.94 86 VAL A CA 1
ATOM 641 C C . VAL A 1 86 ? 7.594 -9.812 2.273 1 98.94 86 VAL A C 1
ATOM 643 O O . VAL A 1 86 ? 8.484 -10.602 2.607 1 98.94 86 VAL A O 1
ATOM 646 N N . PHE A 1 87 ? 7.715 -8.5 2.393 1 98.94 87 PHE A N 1
ATOM 647 C CA . PHE A 1 87 ? 8.898 -7.891 2.982 1 98.94 87 PHE A CA 1
ATOM 648 C C . PHE A 1 87 ? 8.531 -7.051 4.199 1 98.94 87 PHE A C 1
ATOM 650 O O . PHE A 1 87 ? 7.77 -6.086 4.09 1 98.94 87 PHE A O 1
ATOM 657 N N . HIS A 1 88 ? 8.992 -7.395 5.344 1 98.94 88 HIS A N 1
ATOM 658 C CA . HIS A 1 88 ? 9.047 -6.496 6.492 1 98.94 88 HIS A CA 1
ATOM 659 C C . HIS A 1 88 ? 10.43 -5.883 6.648 1 98.94 88 HIS A C 1
ATOM 661 O O . HIS A 1 88 ? 11.328 -6.156 5.848 1 98.94 88 HIS A O 1
ATOM 667 N N . HIS A 1 89 ? 10.617 -4.953 7.59 1 98.94 89 HIS A N 1
ATOM 668 C CA . HIS A 1 89 ? 11.906 -4.285 7.625 1 98.94 89 HIS A CA 1
ATOM 669 C C . HIS A 1 89 ? 12.336 -3.994 9.062 1 98.94 89 HIS A C 1
ATOM 671 O O . HIS A 1 89 ? 11.5 -3.92 9.961 1 98.94 89 HIS A O 1
ATOM 677 N N . THR A 1 90 ? 13.586 -3.906 9.266 1 98.69 90 THR A N 1
ATOM 678 C CA . THR A 1 90 ? 14.125 -3.535 10.57 1 98.69 90 THR A CA 1
ATOM 679 C C . THR A 1 90 ? 13.758 -2.094 10.914 1 98.69 90 THR A C 1
ATOM 681 O O . THR A 1 90 ? 13.516 -1.278 10.023 1 98.69 90 THR A O 1
ATOM 684 N N . GLY A 1 91 ? 13.742 -1.795 12.242 1 97.88 91 GLY A N 1
ATOM 685 C CA . GLY A 1 91 ? 13.438 -0.44 12.68 1 97.88 91 GLY A CA 1
ATOM 686 C C . GLY A 1 91 ? 12.039 0.005 12.297 1 97.88 91 GLY A C 1
ATOM 687 O O . GLY A 1 91 ? 11.805 1.189 12.047 1 97.88 91 GLY A O 1
ATOM 688 N N . CYS A 1 92 ? 11.102 -0.884 12.148 1 98.62 92 CYS A N 1
ATOM 689 C CA . CYS A 1 92 ? 9.719 -0.58 11.789 1 98.62 92 CYS A CA 1
ATOM 690 C C . CYS A 1 92 ? 8.969 0.024 12.969 1 98.62 92 CYS A C 1
ATOM 692 O O . CYS A 1 92 ? 9.07 -0.468 14.094 1 98.62 92 CYS A O 1
ATOM 694 N N . GLY A 1 93 ? 8.195 1.052 12.664 1 98.06 93 GLY A N 1
ATOM 695 C CA . GLY A 1 93 ? 7.41 1.686 13.711 1 98.06 93 GLY A CA 1
ATOM 696 C C . GLY A 1 93 ? 6.383 0.757 14.336 1 98.06 93 GLY A C 1
ATOM 697 O O . GLY A 1 93 ? 5.977 0.954 15.484 1 98.06 93 GLY A O 1
ATOM 698 N N . MET A 1 94 ? 5.961 -0.263 13.633 1 98.5 94 MET A N 1
ATOM 699 C CA . MET A 1 94 ? 4.941 -1.188 14.125 1 98.5 94 MET A CA 1
ATOM 700 C C . MET A 1 94 ? 5.438 -1.942 15.352 1 98.5 94 MET A C 1
ATOM 702 O O . MET A 1 94 ? 4.645 -2.539 16.078 1 98.5 94 MET A O 1
ATOM 706 N N . LEU A 1 95 ? 6.699 -1.933 15.609 1 98 95 LEU A N 1
ATOM 707 C CA . LEU A 1 95 ? 7.312 -2.627 16.734 1 98 95 LEU A CA 1
ATOM 708 C C . LEU A 1 95 ? 7.23 -1.783 18 1 98 95 LEU A C 1
ATOM 710 O O . LEU A 1 95 ? 7.559 -2.258 19.094 1 98 95 LEU A O 1
ATOM 714 N N . THR A 1 96 ? 6.734 -0.566 17.938 1 97.69 96 THR A N 1
ATOM 715 C CA . THR A 1 96 ? 7.012 0.394 19 1 97.69 96 THR A CA 1
ATOM 716 C C . THR A 1 96 ? 5.727 0.779 19.734 1 97.69 96 THR A C 1
ATOM 718 O O . THR A 1 96 ? 5.734 1.672 20.578 1 97.69 96 THR A O 1
ATOM 721 N N . PHE A 1 97 ? 4.641 0.162 19.438 1 98.31 97 PHE A N 1
ATOM 722 C CA . PHE A 1 97 ? 3.387 0.513 20.094 1 98.31 97 PHE A CA 1
ATOM 723 C C . PHE A 1 97 ? 2.443 -0.684 20.141 1 98.31 97 PHE A C 1
ATOM 725 O O . PHE A 1 97 ? 2.711 -1.713 19.516 1 98.31 97 PHE A O 1
ATOM 732 N N . SER A 1 98 ? 1.414 -0.586 20.891 1 98.38 98 SER A N 1
ATOM 733 C CA . SER A 1 98 ? 0.286 -1.512 20.891 1 98.38 98 SER A CA 1
ATOM 734 C C . SER A 1 98 ? -0.992 -0.824 20.422 1 98.38 98 SER A C 1
ATOM 736 O O . SER A 1 98 ? -1.084 0.406 20.438 1 98.38 98 SER A O 1
ATOM 738 N N . THR A 1 99 ? -1.926 -1.603 20.031 1 98.62 99 THR A N 1
ATOM 739 C CA . THR A 1 99 ? -3.234 -1.099 19.625 1 98.62 99 THR A CA 1
ATOM 740 C C . THR A 1 99 ? -3.857 -0.262 20.75 1 98.62 99 THR A C 1
ATOM 742 O O . THR A 1 99 ? -4.344 0.843 20.5 1 98.62 99 THR A O 1
ATOM 745 N N . ASP A 1 100 ? -3.754 -0.741 21.984 1 98.44 100 ASP A N 1
ATOM 746 C CA . ASP A 1 100 ? -4.324 -0.009 23.109 1 98.44 100 ASP A CA 1
ATOM 747 C C . ASP A 1 100 ? -3.631 1.337 23.297 1 98.44 100 ASP A C 1
ATOM 749 O O . ASP A 1 100 ? -4.281 2.342 23.594 1 98.44 100 ASP A O 1
ATOM 753 N N . GLN A 1 101 ? -2.354 1.318 23.141 1 98.56 101 GLN A N 1
ATOM 754 C CA . GLN A 1 101 ? -1.597 2.559 23.281 1 98.56 101 GLN A CA 1
ATOM 755 C C . GLN A 1 101 ? -2.002 3.572 22.219 1 98.56 101 GLN A C 1
ATOM 757 O O . GLN A 1 101 ? -2.197 4.75 22.516 1 98.56 101 GLN A O 1
ATOM 762 N N . LEU A 1 102 ? -2.123 3.135 20.953 1 98.62 102 LEU A N 1
ATOM 763 C CA . LEU A 1 102 ? -2.49 4.047 19.875 1 98.62 102 LEU A CA 1
ATOM 764 C C . LEU A 1 102 ? -3.916 4.555 20.062 1 98.62 102 LEU A C 1
ATOM 766 O O . LEU A 1 102 ? -4.188 5.738 19.844 1 98.62 102 LEU A O 1
ATOM 770 N N . LYS A 1 103 ? -4.848 3.691 20.453 1 98.62 103 LYS A N 1
ATOM 771 C CA . LYS A 1 103 ? -6.211 4.133 20.734 1 98.62 103 LYS A CA 1
ATOM 772 C C . LYS A 1 103 ? -6.227 5.223 21.812 1 98.62 103 LYS A C 1
ATOM 774 O O . LYS A 1 103 ? -6.953 6.211 21.688 1 98.62 103 LYS A O 1
ATOM 779 N N . ALA A 1 104 ? -5.426 5.055 22.828 1 98.44 104 ALA A N 1
ATOM 780 C CA . ALA A 1 104 ? -5.332 6.051 23.891 1 98.44 104 ALA A CA 1
ATOM 781 C C . ALA A 1 104 ? -4.789 7.371 23.359 1 98.44 104 ALA A C 1
ATOM 783 O O . ALA A 1 104 ? -5.301 8.445 23.688 1 98.44 104 ALA A O 1
ATOM 784 N N . ILE A 1 105 ? -3.752 7.281 22.547 1 98.38 105 ILE A N 1
ATOM 785 C CA . ILE A 1 105 ? -3.16 8.477 21.953 1 98.38 105 ILE A CA 1
ATOM 786 C C . ILE A 1 105 ? -4.223 9.234 21.156 1 98.38 105 ILE A C 1
ATOM 788 O O . ILE A 1 105 ? -4.34 10.453 21.281 1 98.38 105 ILE A O 1
ATOM 792 N N . VAL A 1 106 ? -5.004 8.5 20.344 1 98.44 106 VAL A N 1
ATOM 793 C CA . VAL A 1 106 ? -6.031 9.094 19.484 1 98.44 106 VAL A CA 1
ATOM 794 C C . VAL A 1 106 ? -7.109 9.742 20.344 1 98.44 106 VAL A C 1
ATOM 796 O O . VAL A 1 106 ? -7.492 10.891 20.109 1 98.44 106 VAL A O 1
ATOM 799 N N . LYS A 1 107 ? -7.582 9.117 21.375 1 98.06 107 LYS A N 1
ATOM 800 C CA . LYS A 1 107 ? -8.648 9.609 22.25 1 98.06 107 LYS A CA 1
ATOM 801 C C . LYS A 1 107 ? -8.172 10.805 23.062 1 98.06 107 LYS A C 1
ATOM 803 O O . LYS A 1 107 ? -8.906 11.781 23.234 1 98.06 107 LYS A O 1
ATOM 808 N N . ASP A 1 108 ? -6.922 10.727 23.516 1 97.75 108 ASP A N 1
ATOM 809 C CA . ASP A 1 108 ? -6.367 11.797 24.344 1 97.75 108 ASP A CA 1
ATOM 810 C C . ASP A 1 108 ? -6.195 13.078 23.531 1 97.75 108 ASP A C 1
ATOM 812 O O . ASP A 1 108 ? -6.258 14.18 24.078 1 97.75 108 ASP A O 1
ATOM 816 N N . ALA A 1 109 ? -5.98 12.938 22.266 1 96.38 109 ALA A N 1
ATOM 817 C CA . ALA A 1 109 ? -5.766 14.094 21.391 1 96.38 109 ALA A CA 1
ATOM 818 C C . ALA A 1 109 ? -7.082 14.797 21.078 1 96.38 109 ALA A C 1
ATOM 820 O O . ALA A 1 109 ? -7.09 15.93 20.594 1 96.38 109 ALA A O 1
ATOM 821 N N . ALA A 1 110 ? -8.18 14.172 21.391 1 95.81 110 ALA A N 1
ATOM 822 C CA . ALA A 1 110 ? -9.492 14.75 21.141 1 95.81 110 ALA A CA 1
ATOM 823 C C . ALA A 1 110 ? -10.445 14.492 22.312 1 95.81 110 ALA A C 1
ATOM 825 O O . ALA A 1 110 ? -11.5 13.883 22.141 1 95.81 110 ALA A O 1
ATOM 826 N N . PRO A 1 111 ? -10.086 15.062 23.5 1 94.94 111 PRO A N 1
ATOM 827 C CA . PRO A 1 111 ? -10.891 14.766 24.688 1 94.94 111 PRO A CA 1
ATOM 828 C C . PRO A 1 111 ? -12.359 15.148 24.516 1 94.94 111 PRO A C 1
ATOM 830 O O . PRO A 1 111 ? -12.664 16.266 24.078 1 94.94 111 PRO A O 1
ATOM 833 N N . GLY A 1 112 ? -13.18 14.219 24.781 1 94.81 112 GLY A N 1
ATOM 834 C CA . GLY A 1 112 ? -14.617 14.477 24.781 1 94.81 112 GLY A CA 1
ATOM 835 C C . GLY A 1 112 ? -15.242 14.344 23.406 1 94.81 112 GLY A C 1
ATOM 836 O O . GLY A 1 112 ? -16.453 14.5 23.25 1 94.81 112 GLY A O 1
ATOM 837 N N . ASP A 1 113 ? -14.438 14.078 22.406 1 96.25 113 ASP A N 1
ATOM 838 C CA . ASP A 1 113 ? -14.961 13.883 21.062 1 96.25 113 ASP A CA 1
ATOM 839 C C . ASP A 1 113 ? -15.477 12.453 20.875 1 96.25 113 ASP A C 1
ATOM 841 O O . ASP A 1 113 ? -14.703 11.547 20.547 1 96.25 113 ASP A O 1
ATOM 845 N N . THR A 1 114 ? -16.75 12.219 20.938 1 97.38 114 THR A N 1
ATOM 846 C CA . THR A 1 114 ? -17.359 10.898 20.922 1 97.38 114 THR A CA 1
ATOM 847 C C . THR A 1 114 ? -17.219 10.258 19.531 1 97.38 114 THR A C 1
ATOM 849 O O . THR A 1 114 ? -17.141 9.039 19.422 1 97.38 114 THR A O 1
ATOM 852 N N . LYS A 1 115 ? -17.188 11.086 18.516 1 97.5 115 LYS A N 1
ATOM 853 C CA . LYS A 1 115 ? -17.031 10.555 17.172 1 97.5 115 LYS A CA 1
ATOM 854 C C . LYS A 1 115 ? -15.648 9.922 16.984 1 97.5 115 LYS A C 1
ATOM 856 O O . LYS A 1 115 ? -15.531 8.844 16.406 1 97.5 115 LYS A O 1
ATOM 861 N N . VAL A 1 116 ? -14.641 10.562 17.438 1 98 116 VAL A N 1
ATOM 862 C CA . VAL A 1 116 ? -13.273 10.039 17.391 1 98 116 VAL A CA 1
ATOM 863 C C . VAL A 1 116 ? -13.188 8.734 18.172 1 98 116 VAL A C 1
ATOM 865 O O . VAL A 1 116 ? -12.625 7.75 17.703 1 98 116 VAL A O 1
ATOM 868 N N . GLU A 1 117 ? -13.703 8.758 19.344 1 97.75 117 GLU A N 1
ATOM 869 C CA . GLU A 1 117 ? -13.688 7.578 20.203 1 97.75 117 GLU A CA 1
ATOM 870 C C . GLU A 1 117 ? -14.383 6.398 19.531 1 97.75 117 GLU A C 1
ATOM 872 O O . GLU A 1 117 ? -13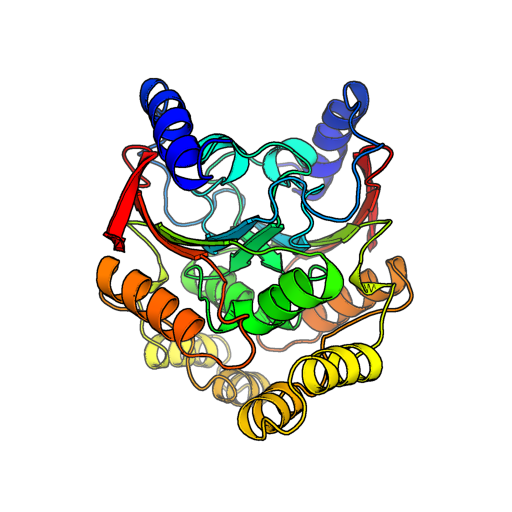.859 5.285 19.516 1 97.75 117 GLU A O 1
ATOM 877 N N . GLU A 1 118 ? -15.562 6.66 19 1 98.06 118 GLU A N 1
ATOM 878 C CA . GLU A 1 118 ? -16.344 5.613 18.344 1 98.06 118 GLU A CA 1
ATOM 879 C C . GLU A 1 118 ? -15.578 5.055 17.141 1 98.06 118 GLU A C 1
ATOM 881 O O . GLU A 1 118 ? -15.547 3.84 16.938 1 98.06 118 GLU A O 1
ATOM 886 N N . GLU A 1 119 ? -15.031 5.922 16.359 1 98.25 119 GLU A N 1
ATOM 887 C CA . GLU A 1 119 ? -14.375 5.496 15.125 1 98.25 119 GLU A CA 1
ATOM 888 C C . GLU A 1 119 ? -13.094 4.719 15.422 1 98.25 119 GLU A C 1
ATOM 890 O O . GLU A 1 119 ? -12.812 3.707 14.773 1 98.25 119 GLU A O 1
ATOM 895 N N . VAL A 1 120 ? -12.297 5.191 16.359 1 98.56 120 VAL A N 1
ATOM 896 C CA . VAL A 1 120 ? -11.031 4.516 16.641 1 98.56 120 VAL A CA 1
ATOM 897 C C . VAL A 1 120 ? -11.297 3.145 17.25 1 98.56 120 VAL A C 1
ATOM 899 O O . VAL A 1 120 ? -10.539 2.197 17.016 1 98.56 120 VAL A O 1
ATOM 902 N N . GLU A 1 121 ? -12.414 2.965 17.953 1 98.06 121 GLU A N 1
ATOM 903 C CA . GLU A 1 121 ? -12.75 1.704 18.609 1 98.06 121 GLU A CA 1
ATOM 904 C C . GLU A 1 121 ? -13.203 0.659 17.594 1 98.06 121 GLU A C 1
ATOM 906 O O . GLU A 1 121 ? -13.305 -0.526 17.922 1 98.06 121 GLU A O 1
ATOM 911 N N . LYS A 1 122 ? -13.531 1.112 16.406 1 97 122 LYS A N 1
ATOM 912 C CA . LYS A 1 122 ? -13.922 0.173 15.352 1 97 122 LYS A CA 1
ATOM 913 C C . LYS A 1 122 ? -12.734 -0.676 14.906 1 97 122 LYS A C 1
ATOM 915 O O . LYS A 1 122 ? -12.914 -1.721 14.281 1 97 122 LYS A O 1
ATOM 920 N N . PHE A 1 123 ? -11.516 -0.161 15.164 1 97.69 123 PHE A N 1
ATOM 921 C CA . PHE A 1 123 ? -10.344 -0.98 14.883 1 97.69 123 PHE A CA 1
ATOM 922 C C . PHE A 1 123 ? -10.141 -2.021 15.977 1 97.69 123 PHE A C 1
ATOM 924 O O . PHE A 1 123 ? -9.805 -1.678 17.109 1 97.69 123 PHE A O 1
ATOM 931 N N . ASP A 1 124 ? -10.344 -3.275 15.562 1 96.81 124 ASP A N 1
ATOM 932 C CA . ASP A 1 124 ? -10.023 -4.332 16.516 1 96.81 124 ASP A CA 1
ATOM 933 C C . ASP A 1 124 ? -8.523 -4.367 16.828 1 96.81 124 ASP A C 1
ATOM 935 O O . ASP A 1 124 ? -8.117 -4.73 17.922 1 96.81 124 ASP A O 1
ATOM 939 N N . SER A 1 125 ? -7.738 -4.105 15.883 1 98.25 125 SER A N 1
ATOM 940 C CA . SER A 1 125 ? -6.281 -4.125 15.953 1 98.25 125 SER A CA 1
ATOM 941 C C . SER A 1 125 ? -5.664 -3.211 14.898 1 98.25 125 SER A C 1
ATOM 943 O O . SER A 1 125 ? -6.191 -3.094 13.789 1 98.25 125 SER A O 1
ATOM 945 N N . PHE A 1 126 ? -4.629 -2.594 15.297 1 98.69 126 PHE A N 1
ATOM 946 C CA . PHE A 1 126 ? -3.859 -1.829 14.32 1 98.69 126 PHE A CA 1
ATOM 947 C C . PHE A 1 126 ? -2.764 -2.688 13.703 1 98.69 126 PHE A C 1
ATOM 949 O O . PHE A 1 126 ? -1.857 -2.168 13.047 1 98.69 126 PHE A O 1
ATOM 956 N N . LEU A 1 127 ? -2.742 -3.982 13.977 1 98.62 127 LEU A N 1
ATOM 957 C CA . LEU A 1 127 ? -1.926 -5.016 13.344 1 98.62 127 LEU A CA 1
ATOM 958 C C . LEU A 1 127 ? -0.45 -4.82 13.672 1 98.62 127 LEU A C 1
ATOM 960 O O . LEU A 1 127 ? 0.416 -5.047 12.828 1 98.62 127 LEU A O 1
ATOM 964 N N . GLU A 1 128 ? -0.171 -4.238 14.836 1 98.5 128 GLU A N 1
ATOM 965 C CA . GLU A 1 128 ? 1.196 -4.137 15.336 1 98.5 128 GLU A CA 1
ATOM 966 C C . GLU A 1 128 ? 1.805 -5.52 15.555 1 98.5 128 GLU A C 1
ATOM 968 O O . GLU A 1 128 ? 1.086 -6.52 15.594 1 98.5 128 GLU A O 1
ATOM 973 N N . PHE A 1 129 ? 3.109 -5.621 15.562 1 98.25 129 PHE A N 1
ATOM 974 C CA . PHE A 1 129 ? 3.787 -6.871 15.891 1 98.25 129 PHE A CA 1
ATOM 975 C C . PHE A 1 129 ? 5.02 -6.609 16.75 1 98.25 129 PHE A C 1
ATOM 977 O O . PHE A 1 129 ? 5.527 -5.488 16.781 1 98.25 129 PHE A O 1
ATOM 984 N N . SER A 1 130 ? 5.531 -7.656 17.438 1 97.19 130 SER A N 1
ATOM 985 C CA . SER A 1 130 ? 6.582 -7.477 18.422 1 97.19 130 SER A CA 1
ATOM 986 C C . SER A 1 130 ? 7.902 -8.086 17.953 1 97.19 130 SER A C 1
ATOM 988 O O . SER A 1 130 ? 8.961 -7.797 18.516 1 97.19 130 SER A O 1
ATOM 990 N N . GLU A 1 131 ? 7.824 -8.969 16.984 1 98.5 131 GLU A N 1
ATOM 991 C CA . GLU A 1 131 ? 9.023 -9.617 16.453 1 98.5 131 GLU A CA 1
ATOM 992 C C . GLU A 1 131 ? 9.016 -9.625 14.93 1 98.5 131 GLU A C 1
ATOM 994 O O . GLU A 1 131 ? 8.07 -10.109 14.305 1 98.5 131 GLU A O 1
ATOM 999 N N . LEU A 1 132 ? 10.102 -9.164 14.43 1 98.62 132 LEU A N 1
ATOM 1000 C CA . LEU A 1 132 ? 10.18 -8.883 13 1 98.62 132 LEU A CA 1
ATOM 1001 C C . LEU A 1 132 ? 10.023 -10.164 12.18 1 98.62 132 LEU A C 1
ATOM 1003 O O . LEU A 1 132 ? 9.078 -10.297 11.398 1 98.62 132 LEU A O 1
ATOM 1007 N N . GLU A 1 133 ? 10.906 -11.188 12.359 1 98.69 133 GLU A N 1
ATOM 1008 C CA . GLU A 1 133 ? 10.875 -12.398 11.547 1 98.69 133 GLU A CA 1
ATOM 1009 C C . GLU A 1 133 ? 9.586 -13.18 11.773 1 98.69 133 GLU A C 1
ATOM 1011 O O . GLU A 1 133 ? 9.039 -13.773 10.844 1 98.69 133 GLU A O 1
ATOM 1016 N N . GLN A 1 134 ? 9.094 -13.164 12.984 1 98.75 134 GLN A N 1
ATOM 1017 C CA . GLN A 1 134 ? 7.836 -13.844 13.273 1 98.75 134 GLN A CA 1
ATOM 1018 C C . GLN A 1 134 ? 6.676 -13.18 12.531 1 98.75 134 GLN A C 1
ATOM 1020 O O . GLN A 1 134 ? 5.73 -13.852 12.117 1 98.75 134 GLN A O 1
ATOM 1025 N N . SER A 1 135 ? 6.703 -11.859 12.461 1 98.75 135 SER A N 1
ATOM 1026 C CA . SER A 1 135 ? 5.656 -11.156 11.719 1 98.75 135 SER A CA 1
ATOM 1027 C C . SER A 1 135 ? 5.66 -11.57 10.25 1 98.75 135 SER A C 1
ATOM 1029 O O . SER A 1 135 ? 4.598 -11.727 9.648 1 98.75 135 SER A O 1
ATOM 1031 N N . VAL A 1 136 ? 6.852 -11.727 9.664 1 98.94 136 VAL A N 1
ATOM 1032 C CA . VAL A 1 136 ? 6.973 -12.195 8.289 1 98.94 136 VAL A CA 1
ATOM 1033 C C . VAL A 1 136 ? 6.371 -13.594 8.156 1 98.94 136 VAL A C 1
ATOM 1035 O O . VAL A 1 136 ? 5.547 -13.836 7.277 1 98.94 136 VAL A O 1
ATOM 1038 N N . LYS A 1 137 ? 6.793 -14.5 9.008 1 98.88 137 LYS A N 1
ATOM 1039 C CA . LYS A 1 137 ? 6.297 -15.875 8.977 1 98.88 137 LYS A CA 1
ATOM 1040 C C . LYS A 1 137 ? 4.781 -15.914 9.141 1 98.88 137 LYS A C 1
ATOM 1042 O O . LYS A 1 137 ? 4.098 -16.672 8.453 1 98.88 137 LYS A O 1
ATOM 1047 N N . GLY A 1 138 ? 4.289 -15.109 10.094 1 98.81 138 GLY A N 1
ATOM 1048 C CA . GLY A 1 138 ? 2.852 -15.039 10.305 1 98.81 138 GLY A CA 1
ATOM 1049 C C . GLY A 1 138 ? 2.09 -14.594 9.07 1 98.81 138 GLY A C 1
ATOM 1050 O O . GLY A 1 138 ? 1.031 -15.148 8.758 1 98.81 138 GLY A O 1
ATOM 1051 N N . ASP A 1 139 ? 2.58 -13.60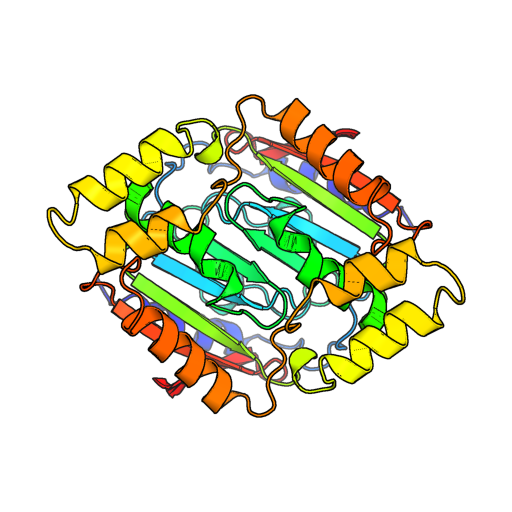2 8.391 1 98.94 139 ASP A N 1
ATOM 1052 C CA . ASP A 1 139 ? 1.935 -13.117 7.176 1 98.94 139 ASP A CA 1
ATOM 1053 C C . ASP A 1 139 ? 1.971 -14.172 6.07 1 98.94 139 ASP A C 1
ATOM 1055 O O . ASP A 1 139 ? 0.991 -14.352 5.348 1 98.94 139 ASP A O 1
ATOM 1059 N N . VAL A 1 140 ? 3.135 -14.812 5.918 1 98.88 140 VAL A N 1
ATOM 1060 C CA . VAL A 1 140 ? 3.256 -15.875 4.918 1 98.88 140 VAL A CA 1
ATOM 1061 C C . VAL A 1 140 ? 2.277 -17 5.238 1 98.88 140 VAL A C 1
ATOM 1063 O O . VAL A 1 140 ? 1.58 -17.5 4.352 1 98.88 140 VAL A O 1
ATOM 1066 N N . GLU A 1 141 ? 2.197 -17.438 6.473 1 98.81 141 GLU A N 1
ATOM 1067 C CA . GLU A 1 141 ? 1.27 -18.469 6.898 1 98.81 141 GLU A CA 1
ATOM 1068 C C . GLU A 1 141 ? -0.178 -18.062 6.652 1 98.81 141 GLU A C 1
ATOM 1070 O O . GLU A 1 141 ? -0.996 -18.875 6.215 1 98.81 141 GLU A O 1
ATOM 1075 N N . PHE A 1 142 ? -0.481 -16.828 6.992 1 98.88 142 PHE A N 1
ATOM 1076 C CA . PHE A 1 142 ? -1.817 -16.312 6.742 1 98.88 142 PHE A CA 1
ATOM 1077 C C . PHE A 1 142 ? -2.191 -16.453 5.273 1 98.88 142 PHE A C 1
ATOM 1079 O O . PHE A 1 142 ? -3.285 -16.922 4.949 1 98.88 142 PHE A O 1
ATOM 1086 N N . LEU A 1 143 ? -1.301 -16.031 4.367 1 98.88 143 LEU A N 1
ATOM 1087 C CA . LEU A 1 143 ? -1.556 -16.094 2.932 1 98.88 143 LEU A CA 1
ATOM 1088 C C . LEU A 1 143 ? -1.679 -17.531 2.459 1 98.88 143 LEU A C 1
ATOM 1090 O O . LEU A 1 143 ? -2.58 -17.859 1.686 1 98.88 143 LEU A O 1
ATOM 1094 N N . GLN A 1 144 ? -0.788 -18.406 2.928 1 98.5 144 GLN A N 1
ATOM 1095 C CA . GLN A 1 144 ? -0.8 -19.797 2.533 1 98.5 144 GLN A CA 1
ATOM 1096 C C . GLN A 1 144 ? -2.09 -20.484 2.975 1 98.5 144 GLN A C 1
ATOM 1098 O O . GLN A 1 144 ? -2.588 -21.391 2.293 1 98.5 144 GLN A O 1
ATOM 1103 N N . GLY A 1 145 ? -2.643 -20.031 4.066 1 98 145 GLY A N 1
ATOM 1104 C CA . GLY A 1 145 ? -3.812 -20.688 4.641 1 98 145 GLY A CA 1
ATOM 1105 C C . GLY A 1 145 ? -5.117 -20.047 4.211 1 98 145 GLY A C 1
ATOM 1106 O O . GLY A 1 145 ? -6.195 -20.547 4.527 1 98 145 GLY A O 1
ATOM 1107 N N . ASN A 1 146 ? -5.094 -18.984 3.537 1 98.5 146 ASN A N 1
ATOM 1108 C CA . ASN A 1 146 ? -6.305 -18.25 3.17 1 98.5 146 ASN A CA 1
ATOM 1109 C C . ASN A 1 146 ? -6.957 -18.844 1.925 1 98.5 146 ASN A C 1
ATOM 1111 O O . ASN A 1 146 ? -6.32 -18.953 0.877 1 98.5 146 ASN A O 1
ATOM 1115 N N . PRO A 1 147 ? -8.219 -19.172 1.931 1 98.12 147 PRO A N 1
ATOM 1116 C CA . PRO A 1 147 ? -8.867 -19.828 0.796 1 98.12 147 PRO A CA 1
ATOM 1117 C C . PRO A 1 147 ? -9 -18.922 -0.421 1 98.12 147 PRO A C 1
ATOM 1119 O O . PRO A 1 147 ? -9.258 -19.391 -1.528 1 98.12 147 PRO A O 1
ATOM 1122 N N . LEU A 1 148 ? -8.875 -17.625 -0.206 1 98.75 148 LEU A N 1
ATOM 1123 C CA . LEU A 1 148 ? -9.023 -16.703 -1.323 1 98.75 148 LEU A CA 1
ATOM 1124 C C . LEU A 1 148 ? -7.715 -16.578 -2.1 1 98.75 148 LEU A C 1
ATOM 1126 O O . LEU A 1 148 ? -7.703 -16.047 -3.219 1 98.75 148 LEU A O 1
ATOM 1130 N N . VAL A 1 149 ? -6.617 -16.922 -1.442 1 98.69 149 VAL A N 1
ATOM 1131 C CA . VAL A 1 149 ? -5.328 -16.953 -2.129 1 98.69 149 VAL A CA 1
ATOM 1132 C C . VAL A 1 149 ? -5.191 -18.25 -2.92 1 98.69 149 VAL A C 1
ATOM 1134 O O . VAL A 1 149 ? -5.477 -19.344 -2.402 1 98.69 149 VAL A O 1
ATOM 1137 N N . LEU A 1 150 ? -4.773 -18.125 -4.195 1 97.62 150 LEU A N 1
ATOM 1138 C CA . LEU A 1 150 ? -4.656 -19.297 -5.055 1 97.62 150 LEU A CA 1
ATOM 1139 C C . LEU A 1 150 ? -3.701 -20.312 -4.445 1 97.62 150 LEU A C 1
ATOM 1141 O O . LEU A 1 150 ? -2.621 -19.953 -3.971 1 97.62 150 LEU A O 1
ATOM 1145 N N . LYS A 1 151 ? -4.047 -21.531 -4.473 1 95.12 151 LYS A N 1
ATOM 1146 C CA . LYS A 1 151 ? -3.307 -22.609 -3.832 1 95.12 151 LYS A CA 1
ATOM 1147 C C . LYS A 1 151 ? -1.909 -22.75 -4.426 1 95.12 151 LYS A C 1
ATOM 1149 O O . LYS A 1 151 ? -0.962 -23.109 -3.723 1 95.12 151 LYS A O 1
ATOM 1154 N N . GLU A 1 152 ? -1.763 -22.484 -5.691 1 95.81 152 GLU A N 1
ATOM 1155 C CA . GLU A 1 152 ? -0.496 -22.672 -6.391 1 95.81 152 GLU A CA 1
ATOM 1156 C C . GLU A 1 152 ? 0.42 -21.469 -6.227 1 95.81 152 GLU A C 1
ATOM 1158 O O . GLU A 1 152 ? 1.532 -21.453 -6.762 1 95.81 152 GLU A O 1
ATOM 1163 N N . THR A 1 153 ? -0.043 -20.469 -5.484 1 97.75 153 THR A N 1
ATOM 1164 C CA . THR A 1 153 ? 0.751 -19.25 -5.344 1 97.75 153 THR A CA 1
ATOM 1165 C C . THR A 1 153 ? 2.086 -19.547 -4.668 1 97.75 153 THR A C 1
ATOM 1167 O O . THR A 1 153 ? 2.127 -20.203 -3.623 1 97.75 153 THR A O 1
ATOM 1170 N N . LYS A 1 154 ? 3.182 -19.141 -5.297 1 97.81 154 LYS A N 1
ATOM 1171 C CA . LYS A 1 154 ? 4.48 -19.141 -4.625 1 97.81 154 LYS A CA 1
ATOM 1172 C C . LYS A 1 154 ? 4.609 -17.953 -3.674 1 97.81 154 LYS A C 1
ATOM 1174 O O . LYS A 1 154 ? 4.508 -16.797 -4.098 1 97.81 154 LYS A O 1
ATOM 1179 N N . ILE A 1 155 ? 4.812 -18.25 -2.43 1 98.38 155 ILE A N 1
ATOM 1180 C CA . ILE A 1 155 ? 4.871 -17.188 -1.428 1 98.38 155 ILE A CA 1
ATOM 1181 C C . ILE A 1 155 ? 6.215 -17.234 -0.706 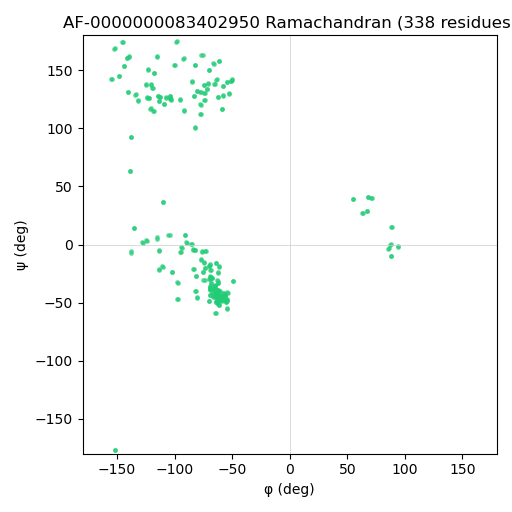1 98.38 155 ILE A C 1
ATOM 1183 O O . ILE A 1 155 ? 6.625 -18.281 -0.214 1 98.38 155 ILE A O 1
ATOM 1187 N N . THR A 1 156 ? 6.906 -16.141 -0.69 1 98.56 156 THR A N 1
ATOM 1188 C CA . THR A 1 156 ? 8.164 -16.016 0.036 1 98.56 156 THR A CA 1
ATOM 1189 C C . THR A 1 156 ? 8.102 -14.859 1.034 1 98.56 156 THR A C 1
ATOM 1191 O O . THR A 1 156 ? 7.301 -13.938 0.874 1 98.56 156 THR A O 1
ATOM 1194 N N . GLY A 1 157 ? 8.82 -14.953 2.102 1 98.81 157 GLY A N 1
ATOM 1195 C CA . GLY A 1 157 ? 8.93 -13.945 3.15 1 98.81 157 GLY A CA 1
ATOM 1196 C C . GLY A 1 157 ? 10.344 -13.453 3.363 1 98.81 157 GLY A C 1
ATOM 1197 O O . GLY A 1 157 ? 11.289 -14.234 3.35 1 98.81 157 GLY A O 1
ATOM 1198 N N . TRP A 1 158 ? 10.5 -12.164 3.541 1 98.88 158 TRP A N 1
ATOM 1199 C CA . TRP A 1 158 ? 11.805 -11.516 3.576 1 98.88 158 TRP A CA 1
ATOM 1200 C C . TRP A 1 158 ? 11.836 -10.422 4.637 1 98.88 158 TRP A C 1
ATOM 1202 O O . TRP A 1 158 ? 10.797 -9.922 5.059 1 98.88 158 TRP A O 1
ATOM 1212 N N . THR A 1 159 ? 13.047 -10.055 5.027 1 98.88 159 THR A N 1
ATOM 1213 C CA . THR A 1 159 ? 13.289 -8.812 5.754 1 98.88 159 THR A CA 1
ATOM 1214 C C . THR A 1 159 ? 14.203 -7.891 4.953 1 98.88 159 THR A C 1
ATOM 1216 O O . THR A 1 159 ? 15.023 -8.352 4.156 1 98.88 159 THR A O 1
ATOM 1219 N N . TYR A 1 160 ? 14.016 -6.672 5.09 1 98.88 160 TYR A N 1
ATOM 1220 C CA . TYR A 1 160 ? 14.891 -5.613 4.59 1 98.88 160 TYR A CA 1
ATOM 1221 C C . TYR A 1 160 ? 15.516 -4.84 5.742 1 98.88 160 TYR A C 1
ATOM 1223 O O . TYR A 1 160 ? 14.812 -4.367 6.637 1 98.88 160 TYR A O 1
ATOM 1231 N N . ASP A 1 161 ? 16.797 -4.719 5.73 1 98.88 161 ASP A N 1
ATOM 1232 C CA . ASP A 1 161 ? 17.516 -3.947 6.742 1 98.88 161 ASP A CA 1
ATOM 1233 C C . ASP A 1 161 ? 17.703 -2.498 6.297 1 98.88 161 ASP A C 1
ATOM 1235 O O . ASP A 1 161 ? 18.5 -2.221 5.398 1 98.88 161 ASP A O 1
ATOM 1239 N N . VAL A 1 162 ? 17.094 -1.534 7.004 1 98.5 162 VAL A N 1
ATOM 1240 C CA . VAL A 1 162 ? 17.062 -0.148 6.551 1 98.5 162 VAL A CA 1
ATOM 1241 C C . VAL A 1 162 ? 18.438 0.484 6.727 1 98.5 162 VAL A C 1
ATOM 1243 O O . VAL A 1 162 ? 18.75 1.506 6.109 1 98.5 162 VAL A O 1
ATOM 1246 N N . GLN A 1 163 ? 19.266 -0.038 7.535 1 98.38 163 GLN A N 1
ATOM 1247 C CA . GLN A 1 163 ? 20.594 0.526 7.758 1 98.38 163 GLN A CA 1
ATOM 1248 C C . GLN A 1 163 ? 21.578 0.09 6.668 1 98.38 163 GLN A C 1
ATOM 1250 O O . GLN A 1 163 ? 22.344 0.902 6.164 1 98.38 163 GLN A O 1
ATOM 1255 N N . SER A 1 164 ? 21.531 -1.15 6.238 1 98.56 164 SER A N 1
ATOM 1256 C CA . SER A 1 164 ? 22.5 -1.677 5.289 1 98.56 164 SER A CA 1
ATOM 1257 C C . SER A 1 164 ? 21.922 -1.745 3.879 1 98.56 164 SER A C 1
ATOM 1259 O O . SER A 1 164 ? 22.672 -1.854 2.9 1 98.56 164 SER A O 1
ATOM 1261 N N . GLY A 1 165 ? 20.609 -1.816 3.797 1 98.62 165 GLY A N 1
ATOM 1262 C CA . GLY A 1 165 ? 19.938 -1.992 2.518 1 98.62 165 GLY A CA 1
ATOM 1263 C C . GLY A 1 165 ? 19.781 -3.449 2.121 1 98.62 165 GLY A C 1
ATOM 1264 O O . GLY A 1 165 ? 19.172 -3.756 1.097 1 98.62 165 GLY A O 1
ATOM 1265 N N . LYS A 1 166 ? 20.234 -4.363 2.918 1 98.69 166 LYS A N 1
ATOM 1266 C CA . LYS A 1 166 ? 20.297 -5.781 2.57 1 98.69 166 LYS A CA 1
ATOM 1267 C C . LYS A 1 166 ? 18.969 -6.473 2.852 1 98.69 166 LYS A C 1
ATOM 1269 O O . LYS A 1 166 ? 18.312 -6.191 3.861 1 98.69 166 LYS A O 1
ATOM 1274 N N . ILE A 1 167 ? 18.594 -7.359 1.942 1 98.81 167 ILE A N 1
ATOM 1275 C CA . ILE A 1 167 ? 17.438 -8.203 2.189 1 98.81 167 ILE A CA 1
ATOM 1276 C C . ILE A 1 167 ? 17.891 -9.586 2.656 1 98.81 167 ILE A C 1
ATOM 1278 O O . ILE A 1 167 ? 19 -10.016 2.355 1 98.81 167 ILE A O 1
ATOM 1282 N N . SER A 1 168 ? 17.031 -10.266 3.395 1 98.62 168 SER A N 1
ATOM 1283 C CA . SER A 1 168 ? 17.25 -11.633 3.852 1 98.62 168 SER A CA 1
ATOM 1284 C C . SER A 1 168 ? 15.969 -12.453 3.791 1 98.62 168 SER A C 1
ATOM 1286 O O . SER A 1 168 ? 14.922 -12 4.254 1 98.62 168 SER A O 1
ATOM 1288 N N . GLN A 1 169 ? 16.078 -13.602 3.219 1 98.44 169 GLN A N 1
ATOM 1289 C CA . GLN A 1 169 ? 14.891 -14.453 3.162 1 98.44 169 GLN A CA 1
ATOM 1290 C C . GLN A 1 169 ? 14.641 -15.141 4.504 1 98.44 169 GLN A C 1
ATOM 1292 O O . GLN A 1 169 ? 15.57 -15.656 5.129 1 98.44 169 GLN A O 1
ATOM 1297 N N . VAL A 1 170 ? 13.477 -15.078 4.957 1 98.44 170 VAL A N 1
ATOM 1298 C CA . VAL A 1 170 ? 13.062 -15.68 6.219 1 98.44 170 VAL A CA 1
ATOM 1299 C C . VAL A 1 170 ? 12.398 -17.031 5.945 1 98.44 170 VAL A C 1
ATOM 1301 O O . VAL A 1 170 ? 12.688 -18.016 6.629 1 98.44 170 VAL A O 1
ATOM 1304 N N . VAL A 1 171 ? 11.469 -17.062 4.953 1 96.44 171 VAL A N 1
ATOM 1305 C CA . VAL A 1 171 ? 10.781 -18.281 4.551 1 96.44 171 VAL A CA 1
ATOM 1306 C C . VAL A 1 171 ? 10.555 -18.266 3.043 1 96.44 171 VAL A C 1
ATOM 1308 O O . VAL A 1 171 ? 10.453 -17.203 2.428 1 96.44 171 VAL A O 1
ATOM 1311 N N . MET B 1 1 ? 13.195 -18.906 -16.859 1 54.06 1 MET B N 1
ATOM 1312 C CA . MET B 1 1 ? 13.477 -17.594 -16.297 1 54.06 1 MET B CA 1
ATOM 1313 C C . MET B 1 1 ? 13.711 -17.688 -14.789 1 54.06 1 MET B C 1
ATOM 1315 O O . MET B 1 1 ? 13.125 -18.547 -14.117 1 54.06 1 MET B O 1
ATOM 1319 N N . PRO B 1 2 ? 14.844 -17.078 -14.336 1 70.19 2 PRO B N 1
ATOM 1320 C CA . PRO B 1 2 ? 15.07 -17.219 -12.898 1 70.19 2 PRO B CA 1
ATOM 1321 C C . PRO B 1 2 ? 13.852 -16.828 -12.062 1 70.19 2 PRO B C 1
ATOM 1323 O O . PRO B 1 2 ? 13.047 -16 -12.492 1 70.19 2 PRO B O 1
ATOM 1326 N N . ALA B 1 3 ? 13.703 -17.625 -11.062 1 85.38 3 ALA B N 1
ATOM 1327 C CA . ALA B 1 3 ? 12.625 -17.312 -10.125 1 85.38 3 ALA B CA 1
ATOM 1328 C C . ALA B 1 3 ? 12.75 -15.883 -9.602 1 85.38 3 ALA B C 1
ATOM 1330 O O . ALA B 1 3 ? 13.859 -15.344 -9.5 1 85.38 3 ALA B O 1
ATOM 1331 N N . ASN B 1 4 ? 11.789 -15.125 -9.43 1 90.75 4 ASN B N 1
ATOM 1332 C CA . ASN B 1 4 ? 11.797 -13.742 -8.977 1 90.75 4 ASN B CA 1
ATOM 1333 C C . ASN B 1 4 ? 12.648 -13.562 -7.723 1 90.75 4 ASN B C 1
ATOM 1335 O O . ASN B 1 4 ? 13.352 -12.555 -7.582 1 90.75 4 ASN B O 1
ATOM 1339 N N . HIS B 1 5 ? 12.688 -14.594 -6.922 1 90.12 5 HIS B N 1
ATOM 1340 C CA . HIS B 1 5 ? 13.445 -14.469 -5.684 1 90.12 5 HIS B CA 1
ATOM 1341 C C . HIS B 1 5 ? 14.945 -14.391 -5.965 1 90.12 5 HIS B C 1
ATOM 1343 O O . HIS B 1 5 ? 15.68 -13.688 -5.258 1 90.12 5 HIS B O 1
ATOM 1349 N N . GLU B 1 6 ? 15.383 -15.125 -6.969 1 92.38 6 GLU B N 1
ATOM 1350 C CA . GLU B 1 6 ? 16.797 -15.039 -7.355 1 92.38 6 GLU B CA 1
ATOM 1351 C C . GLU B 1 6 ? 17.125 -13.648 -7.895 1 92.38 6 GLU B C 1
ATOM 1353 O O . GLU B 1 6 ? 18.219 -13.133 -7.66 1 92.38 6 GLU B O 1
ATOM 1358 N N . HIS B 1 7 ? 16.219 -13.125 -8.609 1 94.56 7 HIS B N 1
ATOM 1359 C CA . HIS B 1 7 ? 16.391 -11.773 -9.125 1 94.56 7 HIS B CA 1
ATOM 1360 C C . HIS B 1 7 ? 16.5 -10.758 -7.992 1 94.56 7 HIS B C 1
ATOM 1362 O O . HIS B 1 7 ? 17.344 -9.859 -8.039 1 94.56 7 HIS B O 1
ATOM 1368 N N . PHE B 1 8 ? 15.664 -10.867 -6.891 1 96.75 8 PHE B N 1
ATOM 1369 C CA . PHE B 1 8 ? 15.742 -9.969 -5.742 1 96.75 8 PHE B CA 1
ATOM 1370 C C . PHE B 1 8 ? 17.156 -9.945 -5.164 1 96.75 8 PHE B C 1
ATOM 1372 O O . PHE B 1 8 ? 17.719 -8.875 -4.934 1 96.75 8 PHE B O 1
ATOM 1379 N N . VAL B 1 9 ? 17.672 -11.164 -4.992 1 97.19 9 VAL B N 1
ATOM 1380 C CA . VAL B 1 9 ? 18.953 -11.312 -4.301 1 97.19 9 VAL B CA 1
ATOM 1381 C C . VAL B 1 9 ? 20.047 -10.641 -5.109 1 97.19 9 VAL B C 1
ATOM 1383 O O . VAL B 1 9 ? 20.828 -9.852 -4.566 1 97.19 9 VAL B O 1
ATOM 1386 N N . LYS B 1 10 ? 20.094 -10.938 -6.359 1 96.94 10 LYS B N 1
ATOM 1387 C CA . LYS B 1 10 ? 21.125 -10.383 -7.23 1 96.94 10 LYS B CA 1
ATOM 1388 C C . LYS B 1 10 ? 21.016 -8.867 -7.32 1 96.94 10 LYS B C 1
ATOM 1390 O O . LYS B 1 10 ? 22 -8.156 -7.172 1 96.94 10 LYS B O 1
ATOM 1395 N N . LYS B 1 11 ? 19.844 -8.367 -7.605 1 97.88 11 LYS B N 1
ATOM 1396 C CA . LYS B 1 11 ? 19.625 -6.934 -7.766 1 97.88 11 LYS B CA 1
ATOM 1397 C C . LYS B 1 11 ? 19.844 -6.195 -6.449 1 97.88 11 LYS B C 1
ATOM 1399 O O . LYS B 1 11 ? 20.359 -5.074 -6.434 1 97.88 11 LYS B O 1
ATOM 1404 N N . ASN B 1 12 ? 19.422 -6.789 -5.328 1 98.62 12 ASN B N 1
ATOM 1405 C CA . ASN B 1 12 ? 19.656 -6.172 -4.027 1 98.62 12 ASN B CA 1
ATOM 1406 C C . ASN B 1 12 ? 21.141 -6.078 -3.707 1 98.62 12 ASN B C 1
ATOM 1408 O O . ASN B 1 12 ? 21.594 -5.094 -3.121 1 98.62 12 ASN B O 1
ATOM 1412 N N . ALA B 1 13 ? 21.875 -7.113 -4.051 1 98.12 13 ALA B N 1
ATOM 1413 C CA . ALA B 1 13 ? 23.312 -7.062 -3.836 1 98.12 13 ALA B CA 1
ATOM 1414 C C . ALA B 1 13 ? 23.938 -5.859 -4.539 1 98.12 13 ALA B C 1
ATOM 1416 O O . ALA B 1 13 ? 24.797 -5.184 -3.98 1 98.12 13 ALA B O 1
ATOM 1417 N N . ALA B 1 14 ? 23.531 -5.625 -5.738 1 98 14 ALA B N 1
ATOM 1418 C CA . ALA B 1 14 ? 24 -4.453 -6.477 1 98 14 ALA B CA 1
ATOM 1419 C C . ALA B 1 14 ? 23.578 -3.162 -5.785 1 98 14 ALA B C 1
ATOM 1421 O O . ALA B 1 14 ? 24.359 -2.213 -5.688 1 98 14 ALA B O 1
ATOM 1422 N N . TYR B 1 15 ? 22.312 -3.092 -5.363 1 98.19 15 TYR B N 1
ATOM 1423 C CA . TYR B 1 15 ? 21.797 -1.941 -4.629 1 98.19 15 TYR B CA 1
ATOM 1424 C C . TYR B 1 15 ? 22.625 -1.682 -3.373 1 98.19 15 TYR B C 1
ATOM 1426 O O . TYR B 1 15 ? 23.031 -0.545 -3.109 1 98.19 15 TYR B O 1
ATOM 1434 N N . VAL B 1 16 ? 22.938 -2.709 -2.607 1 98.38 16 VAL B N 1
ATOM 1435 C CA . VAL B 1 16 ? 23.672 -2.625 -1.343 1 98.38 16 VAL B CA 1
ATOM 1436 C C . VAL B 1 16 ? 25.062 -2.068 -1.586 1 98.38 16 VAL B C 1
ATOM 1438 O O . VAL B 1 16 ? 25.578 -1.289 -0.78 1 98.38 16 VAL B O 1
ATOM 1441 N N . SER B 1 17 ? 25.656 -2.441 -2.625 1 98.06 17 SER B N 1
ATOM 1442 C CA . SER B 1 17 ? 27.031 -2.088 -2.908 1 98.06 17 SER B CA 1
ATOM 1443 C C . SER B 1 17 ? 27.203 -0.576 -3.021 1 98.06 17 SER B C 1
ATOM 1445 O O . SER B 1 17 ? 28.312 -0.06 -2.873 1 98.06 17 SER B O 1
ATOM 1447 N N . THR B 1 18 ? 26.156 0.202 -3.24 1 97.44 18 THR B N 1
ATOM 1448 C CA . THR B 1 18 ? 26.266 1.647 -3.404 1 97.44 18 THR B CA 1
ATOM 1449 C C . THR B 1 18 ? 25.375 2.371 -2.398 1 97.44 18 THR B C 1
ATOM 1451 O O . THR B 1 18 ? 25.234 3.596 -2.449 1 97.44 18 THR B O 1
ATOM 1454 N N . PHE B 1 19 ? 24.75 1.638 -1.561 1 98 19 PHE B N 1
ATOM 1455 C CA . PHE B 1 19 ? 23.781 2.203 -0.632 1 98 19 PHE B CA 1
ATOM 1456 C C . PHE B 1 19 ? 24.484 2.977 0.479 1 98 19 PHE B C 1
ATOM 1458 O O . PHE B 1 19 ? 25.391 2.455 1.13 1 98 19 PHE B O 1
ATOM 1465 N N . THR B 1 20 ? 24.016 4.285 0.751 1 97.75 20 THR B N 1
ATOM 1466 C CA . THR B 1 20 ? 24.672 5.125 1.749 1 97.75 20 THR B CA 1
ATOM 1467 C C . THR B 1 20 ? 23.641 5.812 2.637 1 97.75 20 THR B C 1
ATOM 1469 O O . THR B 1 20 ? 23.953 6.77 3.348 1 97.75 20 THR B O 1
ATOM 1472 N N . LYS B 1 21 ? 22.406 5.395 2.621 1 97.5 21 LYS B N 1
ATOM 1473 C CA . LYS B 1 21 ? 21.344 6.125 3.291 1 97.5 21 LYS B CA 1
ATOM 1474 C C . LYS B 1 21 ? 20.844 5.371 4.523 1 97.5 21 LYS B C 1
ATOM 1476 O O . LYS B 1 21 ? 19.641 5.355 4.812 1 97.5 21 LYS B O 1
ATOM 1481 N N . GLY B 1 22 ? 21.734 4.727 5.219 1 97.44 22 GLY B N 1
ATOM 1482 C CA . GLY B 1 22 ? 21.391 3.885 6.355 1 97.44 22 GLY B CA 1
ATOM 1483 C C . GLY B 1 22 ? 21.047 4.676 7.602 1 97.44 22 GLY B C 1
ATOM 1484 O O . GLY B 1 22 ? 20.516 4.121 8.57 1 97.44 22 GLY B O 1
ATOM 1485 N N . ALA B 1 23 ? 21.188 6.035 7.617 1 97.56 23 ALA B N 1
ATOM 1486 C CA . ALA B 1 23 ? 21.031 6.844 8.82 1 97.56 23 ALA B CA 1
ATOM 1487 C C . ALA B 1 23 ? 19.703 7.602 8.797 1 97.56 23 ALA B C 1
ATOM 1489 O O . ALA B 1 23 ? 19.453 8.453 9.656 1 97.56 23 ALA B O 1
ATOM 1490 N N . LEU B 1 24 ? 18.859 7.332 7.879 1 97.94 24 LEU B N 1
ATOM 1491 C CA . LEU B 1 24 ? 17.594 8.047 7.754 1 97.94 24 LEU B CA 1
ATOM 1492 C C . LEU B 1 24 ? 16.703 7.801 8.969 1 97.94 24 LEU B C 1
ATOM 1494 O O . LEU B 1 24 ? 16.641 6.676 9.469 1 97.94 24 LEU B O 1
ATOM 1498 N N . ALA B 1 25 ? 16.031 8.797 9.383 1 96.94 25 ALA B N 1
ATOM 1499 C CA . ALA B 1 25 ? 15.141 8.734 10.539 1 96.94 25 ALA B CA 1
ATOM 1500 C C . ALA B 1 25 ? 13.844 8.008 10.203 1 96.94 25 ALA B C 1
ATOM 1502 O O . ALA B 1 25 ? 13.492 7.879 9.023 1 96.94 25 ALA B O 1
ATOM 1503 N N . LEU B 1 26 ? 13.133 7.598 11.227 1 96.94 26 LEU B N 1
ATOM 1504 C CA . LEU B 1 26 ? 11.875 6.867 11.102 1 96.94 26 LEU B CA 1
ATOM 1505 C C . LEU B 1 26 ? 10.773 7.777 10.57 1 96.94 26 LEU B C 1
ATOM 1507 O O . LEU B 1 26 ? 10.094 7.43 9.602 1 96.94 26 LEU B O 1
ATOM 1511 N N . PRO B 1 27 ? 10.609 8.992 11.156 1 98 27 PRO B N 1
ATOM 1512 C CA . PRO B 1 27 ? 9.578 9.867 10.602 1 98 27 PRO B CA 1
ATOM 1513 C C . PRO B 1 27 ? 9.953 10.422 9.227 1 98 27 PRO B C 1
ATOM 1515 O O . PRO B 1 27 ? 11.109 10.766 8.992 1 98 27 PRO B O 1
ATOM 1518 N N . PRO B 1 28 ? 9 10.469 8.336 1 98.38 28 PRO B N 1
ATOM 1519 C CA . PRO B 1 28 ? 9.305 11.062 7.027 1 98.38 28 PRO B CA 1
ATOM 1520 C C . PRO B 1 28 ? 9.625 12.555 7.113 1 98.38 28 PRO B C 1
ATOM 1522 O O . PRO B 1 28 ? 8.906 13.305 7.777 1 98.38 28 PRO B O 1
ATOM 1525 N N . SER B 1 29 ? 10.609 12.992 6.391 1 98.06 29 SER B N 1
ATOM 1526 C CA . SER B 1 29 ? 11.141 14.336 6.562 1 98.06 29 SER B CA 1
ATOM 1527 C C . SER B 1 29 ? 10.203 15.383 5.961 1 98.06 29 SER B C 1
ATOM 1529 O O . SER B 1 29 ? 10.203 16.547 6.383 1 98.06 29 SER B O 1
ATOM 1531 N N . LYS B 1 30 ? 9.391 15.031 5.035 1 97.94 30 LYS B N 1
ATOM 1532 C CA . LYS B 1 30 ? 8.5 16.016 4.41 1 97.94 30 LYS B CA 1
ATOM 1533 C C . LYS B 1 30 ? 7.137 16.031 5.09 1 97.94 30 LYS B C 1
ATOM 1535 O O . LYS B 1 30 ? 6.23 16.75 4.656 1 97.94 30 LYS B O 1
ATOM 1540 N N . HIS B 1 31 ? 6.906 15.156 6.094 1 98.25 31 HIS B N 1
ATOM 1541 C CA . HIS B 1 31 ? 5.641 15.039 6.801 1 98.25 31 HIS B CA 1
ATOM 1542 C C . HIS B 1 31 ? 4.488 14.789 5.832 1 98.25 31 HIS B C 1
ATOM 1544 O O . HIS B 1 31 ? 3.41 15.375 5.98 1 98.25 31 HIS B O 1
ATOM 1550 N N . LEU B 1 32 ? 4.742 13.953 4.793 1 98.62 32 LEU B N 1
ATOM 1551 C CA . LEU B 1 32 ? 3.838 13.68 3.684 1 98.62 32 LEU B CA 1
ATOM 1552 C C . LEU B 1 32 ? 3.477 12.203 3.629 1 98.62 32 LEU B C 1
ATOM 1554 O O . LEU B 1 32 ? 4.34 11.336 3.809 1 98.62 32 LEU B O 1
ATOM 1558 N N . THR B 1 33 ? 2.242 11.938 3.455 1 98.81 33 THR B N 1
ATOM 1559 C CA . THR B 1 33 ? 1.757 10.609 3.076 1 98.81 33 THR B CA 1
ATOM 1560 C C . THR B 1 33 ? 1.161 10.633 1.672 1 98.81 33 THR B C 1
ATOM 1562 O O . THR B 1 33 ? 0.342 11.5 1.354 1 98.81 33 THR B O 1
ATOM 1565 N N . VAL B 1 34 ? 1.618 9.758 0.822 1 98.94 34 VAL B N 1
ATOM 1566 C CA . VAL B 1 34 ? 1.029 9.562 -0.499 1 98.94 34 VAL B CA 1
ATOM 1567 C C . VAL B 1 34 ? 0.191 8.289 -0.511 1 98.94 34 VAL B C 1
ATOM 1569 O O . VAL B 1 34 ? 0.636 7.242 -0.033 1 98.94 34 VAL B O 1
ATOM 1572 N N . VAL B 1 35 ? -1.039 8.336 -0.94 1 98.94 35 VAL B N 1
ATOM 1573 C CA . VAL B 1 35 ? -1.916 7.191 -1.167 1 98.94 35 VAL B CA 1
ATOM 1574 C C . VAL B 1 35 ? -2.135 6.996 -2.666 1 98.94 35 VAL B C 1
ATOM 1576 O O . VAL B 1 35 ? -2.598 7.906 -3.355 1 98.94 35 VAL B O 1
ATOM 1579 N N . THR B 1 36 ? -1.771 5.816 -3.189 1 98.94 36 THR B N 1
ATOM 1580 C CA . THR B 1 36 ? -1.926 5.582 -4.621 1 98.94 36 THR B CA 1
ATOM 1581 C C . THR B 1 36 ? -2.127 4.098 -4.906 1 98.94 36 THR B C 1
ATOM 1583 O O . THR B 1 36 ? -2.271 3.295 -3.979 1 98.94 36 THR B O 1
ATOM 1586 N N . CYS B 1 37 ? -2.207 3.756 -6.148 1 98.94 37 CYS B N 1
ATOM 1587 C CA . CYS B 1 37 ? -2.578 2.406 -6.559 1 98.94 37 CYS B CA 1
ATOM 1588 C C . CYS B 1 37 ? -1.373 1.475 -6.52 1 98.94 37 CYS B C 1
ATOM 1590 O O . CYS B 1 37 ? -0.238 1.913 -6.719 1 98.94 37 CYS B O 1
ATOM 1592 N N . MET B 1 38 ? -1.594 0.207 -6.352 1 98.94 38 MET B N 1
ATOM 1593 C CA . MET B 1 38 ? -0.59 -0.853 -6.398 1 98.94 38 MET B CA 1
ATOM 1594 C C . MET B 1 38 ? -0.143 -1.112 -7.836 1 98.94 38 MET B C 1
ATOM 1596 O O . MET B 1 38 ? 0.82 -1.846 -8.062 1 98.94 38 MET B O 1
ATOM 1600 N N . ASP B 1 39 ? -0.656 -0.563 -8.828 1 98.88 39 ASP B N 1
ATOM 1601 C CA . ASP B 1 39 ? -0.484 -0.828 -10.25 1 98.88 39 ASP B CA 1
ATOM 1602 C C . ASP B 1 39 ? 0.996 -0.883 -10.625 1 98.88 39 ASP B C 1
ATOM 1604 O O . ASP B 1 39 ? 1.792 -0.069 -10.156 1 98.88 39 ASP B O 1
ATOM 1608 N N . ALA B 1 40 ? 1.311 -1.802 -11.523 1 98.75 40 ALA B N 1
ATOM 1609 C CA . ALA B 1 40 ? 2.697 -2.059 -11.898 1 98.75 40 ALA B CA 1
ATOM 1610 C C . ALA B 1 40 ? 3.273 -0.894 -12.703 1 98.75 40 ALA B C 1
ATOM 1612 O O . ALA B 1 40 ? 4.492 -0.787 -12.867 1 98.75 40 ALA B O 1
ATOM 1613 N N . ARG B 1 41 ? 2.473 -0.04 -13.266 1 98.81 41 ARG B N 1
ATOM 1614 C CA . ARG B 1 41 ? 2.908 1.095 -14.07 1 98.81 41 ARG B CA 1
ATOM 1615 C C . ARG B 1 41 ? 3.125 2.332 -13.203 1 98.81 41 ARG B C 1
ATOM 1617 O O . ARG B 1 41 ? 3.514 3.389 -13.711 1 98.81 41 ARG B O 1
ATOM 1624 N N . ILE B 1 42 ? 2.93 2.219 -11.859 1 98.75 42 ILE B N 1
ATOM 1625 C CA . ILE B 1 42 ? 3.072 3.324 -10.922 1 98.75 42 ILE B CA 1
ATOM 1626 C C . ILE B 1 42 ? 4.34 3.135 -10.094 1 98.75 42 ILE B C 1
ATOM 1628 O O . ILE B 1 42 ? 4.555 2.068 -9.516 1 98.75 42 ILE B O 1
ATOM 1632 N N . GLU B 1 43 ? 5.172 4.066 -10.047 1 98.19 43 GLU B N 1
ATOM 1633 C CA . GLU B 1 43 ? 6.367 4.184 -9.219 1 98.19 43 GLU B CA 1
ATOM 1634 C C . GLU B 1 43 ? 6.512 5.59 -8.648 1 98.19 43 GLU B C 1
ATOM 1636 O O . GLU B 1 43 ? 7.105 6.465 -9.289 1 98.19 43 GLU B O 1
ATOM 1641 N N . PRO B 1 44 ? 5.984 5.824 -7.434 1 97.5 44 PRO B N 1
ATOM 1642 C CA . PRO B 1 44 ? 5.797 7.184 -6.926 1 97.5 44 PRO B CA 1
ATOM 1643 C C . PRO B 1 44 ? 7.117 7.941 -6.766 1 97.5 44 PRO B C 1
ATOM 1645 O O . PRO B 1 44 ? 7.18 9.141 -7.039 1 97.5 44 PRO B O 1
ATOM 1648 N N . ALA B 1 45 ? 8.148 7.293 -6.277 1 95.62 45 ALA B N 1
ATOM 1649 C CA . ALA B 1 45 ? 9.406 7.992 -6.035 1 95.62 45 ALA B CA 1
ATOM 1650 C C . ALA B 1 45 ? 9.891 8.703 -7.293 1 95.62 45 ALA B C 1
ATOM 1652 O O . ALA B 1 45 ? 10.117 9.914 -7.281 1 95.62 45 ALA B O 1
ATOM 1653 N N . GLY B 1 46 ? 10.031 7.988 -8.406 1 95.31 46 GLY B N 1
ATOM 1654 C CA . GLY B 1 46 ? 10.492 8.578 -9.656 1 95.31 46 GLY B CA 1
ATOM 1655 C C . GLY B 1 46 ? 9.477 9.531 -10.273 1 95.31 46 GLY B C 1
ATOM 1656 O O . GLY B 1 46 ? 9.844 10.57 -10.812 1 95.31 46 GLY B O 1
ATOM 1657 N N . GLN B 1 47 ? 8.219 9.234 -10.188 1 98.19 47 GLN B N 1
ATOM 1658 C CA . GLN B 1 47 ? 7.152 9.961 -10.875 1 98.19 47 GLN B CA 1
ATOM 1659 C C . GLN B 1 47 ? 6.879 11.297 -10.195 1 98.19 47 GLN B C 1
ATOM 1661 O O . GLN B 1 47 ? 6.488 12.266 -10.852 1 98.19 47 GLN B O 1
ATOM 1666 N N . LEU B 1 48 ? 7.113 11.312 -8.844 1 98.19 48 LEU B N 1
ATOM 1667 C CA . LEU B 1 48 ? 6.773 12.508 -8.078 1 98.19 48 LEU B CA 1
ATOM 1668 C C . LEU B 1 48 ? 8.031 13.172 -7.523 1 98.19 48 LEU B C 1
ATOM 1670 O O . LEU B 1 48 ? 7.953 14.25 -6.926 1 98.19 48 LEU B O 1
ATOM 1674 N N . GLY B 1 49 ? 9.164 12.562 -7.711 1 96.94 49 GLY B N 1
ATOM 1675 C CA . GLY B 1 49 ? 10.414 13.109 -7.191 1 96.94 49 GLY B CA 1
ATOM 1676 C C . GLY B 1 49 ? 10.523 13.016 -5.684 1 96.94 49 GLY B C 1
ATOM 1677 O O . GLY B 1 49 ? 10.93 13.969 -5.023 1 96.94 49 GLY B O 1
ATOM 1678 N N . ILE B 1 50 ? 10.109 11.953 -5.117 1 97.44 50 ILE B N 1
ATOM 1679 C CA . ILE B 1 50 ? 10.195 11.695 -3.682 1 97.44 50 ILE B CA 1
ATOM 1680 C C . ILE B 1 50 ? 11.453 10.875 -3.381 1 97.44 50 ILE B C 1
ATOM 1682 O O . ILE B 1 50 ? 11.625 9.781 -3.916 1 97.44 50 ILE B O 1
ATOM 1686 N N . GLU B 1 51 ? 12.305 11.336 -2.512 1 97.06 51 GLU B N 1
ATOM 1687 C CA . GLU B 1 51 ? 13.531 10.641 -2.139 1 97.06 51 GLU B CA 1
ATOM 1688 C C . GLU B 1 51 ? 13.312 9.742 -0.926 1 97.06 51 GLU B C 1
ATOM 1690 O O . GLU B 1 51 ? 12.352 9.922 -0.179 1 97.06 51 GLU B O 1
ATOM 1695 N N . LEU B 1 52 ? 14.242 8.789 -0.8 1 98.12 52 LEU B N 1
ATOM 1696 C CA . LEU B 1 52 ? 14.203 7.898 0.354 1 98.12 52 LEU B CA 1
ATOM 1697 C C . LEU B 1 52 ? 14.156 8.695 1.654 1 98.12 52 LEU B C 1
ATOM 1699 O O . LEU B 1 52 ? 14.93 9.641 1.833 1 98.12 52 LEU B O 1
ATOM 1703 N N . GLY B 1 53 ? 13.227 8.375 2.521 1 98.44 53 GLY B N 1
ATOM 1704 C CA . GLY B 1 53 ? 13.117 9.023 3.82 1 98.44 53 GLY B CA 1
ATOM 1705 C C . GLY B 1 53 ? 12.156 10.195 3.824 1 98.44 53 GLY B C 1
ATOM 1706 O O . GLY B 1 53 ? 11.859 10.758 4.883 1 98.44 53 GLY B O 1
ATOM 1707 N N . GLU B 1 54 ? 11.539 10.562 2.717 1 98.38 54 GLU B N 1
ATOM 1708 C CA . GLU B 1 54 ? 10.859 11.852 2.631 1 98.38 54 GLU B CA 1
ATOM 1709 C C . GLU B 1 54 ? 9.359 11.703 2.887 1 98.38 54 GLU B C 1
ATOM 1711 O O . GLU B 1 54 ? 8.719 12.617 3.416 1 98.38 54 GLU B O 1
ATOM 1716 N N . ALA B 1 55 ? 8.75 10.578 2.518 1 98.75 55 ALA B N 1
ATOM 1717 C CA . ALA B 1 55 ? 7.301 10.445 2.605 1 98.75 55 ALA B CA 1
ATOM 1718 C C . ALA B 1 55 ? 6.898 9 2.889 1 98.75 55 ALA B C 1
ATOM 1720 O O . ALA B 1 55 ? 7.59 8.062 2.475 1 98.75 55 ALA B O 1
ATOM 1721 N N . HIS B 1 56 ? 5.836 8.828 3.648 1 98.88 56 HIS B N 1
ATOM 1722 C CA . HIS B 1 56 ? 5.16 7.531 3.658 1 98.88 56 HIS B CA 1
ATOM 1723 C C . HIS B 1 56 ? 4.41 7.293 2.352 1 98.88 56 HIS B C 1
ATOM 1725 O O . HIS B 1 56 ? 3.762 8.203 1.827 1 98.88 56 HIS B O 1
ATOM 1731 N N . ILE B 1 57 ? 4.57 6.105 1.801 1 98.94 57 ILE B N 1
ATOM 1732 C CA . ILE B 1 57 ? 3.871 5.738 0.574 1 98.94 57 ILE B CA 1
ATOM 1733 C C . ILE B 1 57 ? 2.951 4.547 0.84 1 98.94 57 ILE B C 1
ATOM 1735 O O . ILE B 1 57 ? 3.414 3.463 1.199 1 98.94 57 ILE B O 1
ATOM 1739 N N . ILE B 1 58 ? 1.645 4.75 0.723 1 98.94 58 ILE B N 1
ATOM 1740 C CA . ILE B 1 58 ? 0.624 3.715 0.845 1 98.94 58 ILE B CA 1
ATOM 1741 C C . ILE B 1 58 ? 0.104 3.338 -0.541 1 98.94 58 ILE B C 1
ATOM 1743 O O . ILE B 1 58 ? -0.258 4.211 -1.333 1 98.94 58 ILE B O 1
ATOM 1747 N N . ARG B 1 59 ? 0.158 2.039 -0.857 1 98.94 59 ARG B N 1
ATOM 1748 C CA . ARG B 1 59 ? -0.267 1.543 -2.162 1 98.94 59 ARG B CA 1
ATOM 1749 C C . ARG B 1 59 ? -1.202 0.347 -2.016 1 98.94 59 ARG B C 1
ATOM 1751 O O . ARG B 1 59 ? -0.865 -0.633 -1.349 1 98.94 59 ARG B O 1
ATOM 1758 N N . ASN B 1 60 ? -2.359 0.408 -2.568 1 98.94 60 ASN B N 1
ATOM 1759 C CA . ASN B 1 60 ? -3.342 -0.667 -2.643 1 98.94 60 ASN B CA 1
ATOM 1760 C C . ASN B 1 60 ? -4.129 -0.618 -3.949 1 98.94 60 ASN B C 1
ATOM 1762 O O . ASN B 1 60 ? -3.893 0.252 -4.789 1 98.94 60 ASN B O 1
ATOM 1766 N N . ALA B 1 61 ? -4.992 -1.684 -4.148 1 98.88 61 ALA B N 1
ATOM 1767 C CA . ALA B 1 61 ? -5.793 -1.679 -5.371 1 98.88 61 ALA B CA 1
ATOM 1768 C C . ALA B 1 61 ? -6.668 -0.428 -5.449 1 98.88 61 ALA B C 1
ATOM 1770 O O . ALA B 1 61 ? -7.469 -0.167 -4.551 1 98.88 61 ALA B O 1
ATOM 1771 N N . GLY B 1 62 ? -6.395 0.404 -6.496 1 98.81 62 GLY B N 1
ATOM 1772 C CA . GLY B 1 62 ? -7.199 1.589 -6.75 1 98.81 62 GLY B CA 1
ATOM 1773 C C . GLY B 1 62 ? -6.715 2.812 -5.996 1 98.81 62 GLY B C 1
ATOM 1774 O O . GLY B 1 62 ? -7.219 3.918 -6.203 1 98.81 62 GLY B O 1
ATOM 1775 N N . GLY B 1 63 ? -5.746 2.633 -5.031 1 98.88 63 GLY B N 1
ATOM 1776 C CA . GLY B 1 63 ? -5.34 3.764 -4.211 1 98.88 63 GLY B CA 1
ATOM 1777 C C . GLY B 1 63 ? -6.422 4.23 -3.26 1 98.88 63 GLY B C 1
ATOM 1778 O O . GLY B 1 63 ? -6.609 5.434 -3.064 1 98.88 63 GLY B O 1
ATOM 1779 N N . SER B 1 64 ? -7.129 3.359 -2.658 1 98.88 64 SER B N 1
ATOM 1780 C CA . SER B 1 64 ? -8.289 3.67 -1.833 1 98.88 64 SER B CA 1
ATOM 1781 C C . SER B 1 64 ? -7.875 4.289 -0.502 1 98.88 64 SER B C 1
ATOM 1783 O O . SER B 1 64 ? -7.121 3.682 0.263 1 98.88 64 SER B O 1
ATOM 1785 N N . ALA B 1 65 ? -8.422 5.469 -0.237 1 98.94 65 ALA B N 1
ATOM 1786 C CA . ALA B 1 65 ? -8.203 6.109 1.057 1 98.94 65 ALA B CA 1
ATOM 1787 C C . ALA B 1 65 ? -8.906 5.344 2.174 1 98.94 65 ALA B C 1
ATOM 1789 O O . ALA B 1 65 ? -8.422 5.301 3.307 1 98.94 65 ALA B O 1
ATOM 1790 N N . ARG B 1 66 ? -10.047 4.746 1.869 1 98.44 66 ARG B N 1
ATOM 1791 C CA . ARG B 1 66 ? -10.789 3.973 2.861 1 98.44 66 ARG B CA 1
ATOM 1792 C C . ARG B 1 66 ? -9.945 2.818 3.395 1 98.44 66 ARG B C 1
ATOM 1794 O O . ARG B 1 66 ? -9.859 2.611 4.609 1 98.44 66 ARG B O 1
ATOM 1801 N N . GLU B 1 67 ? -9.328 2.107 2.457 1 98.56 67 GLU B N 1
ATOM 1802 C CA . GLU B 1 67 ? -8.469 1.006 2.877 1 98.56 67 GLU B CA 1
ATOM 1803 C C . GLU B 1 67 ? -7.211 1.521 3.566 1 98.56 67 GLU B C 1
ATOM 1805 O O . GLU B 1 67 ? -6.68 0.87 4.465 1 98.56 67 GLU B O 1
ATOM 1810 N N . ALA B 1 68 ? -6.773 2.709 3.234 1 98.88 68 ALA B N 1
ATOM 1811 C CA . ALA B 1 68 ? -5.52 3.281 3.719 1 98.88 68 ALA B CA 1
ATOM 1812 C C . ALA B 1 68 ? -5.695 3.893 5.105 1 98.88 68 ALA B C 1
ATOM 1814 O O . ALA B 1 68 ? -4.719 4.324 5.727 1 98.88 68 ALA B O 1
ATOM 1815 N N . LEU B 1 69 ? -6.898 3.951 5.691 1 98.88 69 LEU B N 1
ATOM 1816 C CA . LEU B 1 69 ? -7.199 4.754 6.871 1 98.88 69 LEU B CA 1
ATOM 1817 C C . LEU B 1 69 ? -6.359 4.301 8.062 1 98.88 69 LEU B C 1
ATOM 1819 O O . LEU B 1 69 ? -5.789 5.129 8.773 1 98.88 69 LEU B O 1
ATOM 1823 N N . ARG B 1 70 ? -6.273 2.986 8.258 1 98.81 70 ARG B N 1
ATOM 1824 C CA . ARG B 1 70 ? -5.465 2.467 9.352 1 98.81 70 ARG B CA 1
ATOM 1825 C C . ARG B 1 70 ? -4.035 2.99 9.273 1 98.81 70 ARG B C 1
ATOM 1827 O O . ARG B 1 70 ? -3.492 3.484 10.266 1 98.81 70 ARG B O 1
ATOM 1834 N N . SER B 1 71 ? -3.422 2.895 8.094 1 98.94 71 SER B N 1
ATOM 1835 C CA . SER B 1 71 ? -2.055 3.344 7.859 1 98.94 71 SER B CA 1
ATOM 1836 C C . SER B 1 71 ? -1.928 4.852 8.039 1 98.94 71 SER B C 1
ATOM 1838 O O . SER B 1 71 ? -0.932 5.336 8.578 1 98.94 71 SER B O 1
ATOM 1840 N N . ILE B 1 72 ? -2.947 5.578 7.586 1 98.94 72 ILE B N 1
ATOM 1841 C CA . ILE B 1 72 ? -2.945 7.031 7.688 1 98.94 72 ILE B CA 1
ATOM 1842 C C . ILE B 1 72 ? -2.959 7.449 9.156 1 98.94 72 ILE B C 1
ATOM 1844 O O . ILE B 1 72 ? -2.205 8.336 9.562 1 98.94 72 ILE B O 1
ATOM 1848 N N . VAL B 1 73 ? -3.787 6.824 9.992 1 98.88 73 VAL B N 1
ATOM 1849 C CA . VAL B 1 73 ? -3.875 7.137 11.414 1 98.88 73 VAL B CA 1
ATOM 1850 C C . VAL B 1 73 ? -2.521 6.902 12.078 1 98.88 73 VAL B C 1
ATOM 1852 O O . VAL B 1 73 ? -2.039 7.75 12.836 1 98.88 73 VAL B O 1
ATOM 1855 N N . ILE B 1 74 ? -1.943 5.828 11.75 1 98.88 74 ILE B N 1
ATOM 1856 C CA . ILE B 1 74 ? -0.633 5.512 12.312 1 98.88 74 ILE B CA 1
ATOM 1857 C C . ILE B 1 74 ? 0.387 6.555 11.859 1 98.88 74 ILE B C 1
ATOM 1859 O O . ILE B 1 74 ? 1.158 7.074 12.664 1 98.88 74 ILE B O 1
ATOM 1863 N N . SER B 1 75 ? 0.416 6.84 10.562 1 98.81 75 SER B N 1
ATOM 1864 C CA . SER B 1 75 ? 1.335 7.805 9.969 1 98.81 75 SER B CA 1
ATOM 1865 C C . SER B 1 75 ? 1.231 9.164 10.648 1 98.81 75 SER B C 1
ATOM 1867 O O . SER B 1 75 ? 2.248 9.805 10.922 1 98.81 75 SER B O 1
ATOM 1869 N N . GLN B 1 76 ? 0.043 9.594 10.953 1 98.69 76 GLN B N 1
ATOM 1870 C CA . GLN B 1 76 ? -0.168 10.914 11.539 1 98.69 76 GLN B CA 1
ATOM 1871 C C . GLN B 1 76 ? 0.12 10.906 13.039 1 98.69 76 GLN B C 1
ATOM 1873 O O . GLN B 1 76 ? 0.832 11.773 13.547 1 98.69 76 GLN B O 1
ATOM 1878 N N . ARG B 1 77 ? -0.369 9.922 13.766 1 98.31 77 ARG B N 1
ATOM 1879 C CA . ARG B 1 77 ? -0.376 9.961 15.219 1 98.31 77 ARG B CA 1
ATOM 1880 C C . ARG B 1 77 ? 0.981 9.555 15.789 1 98.31 77 ARG B C 1
ATOM 1882 O O . ARG B 1 77 ? 1.36 9.984 16.875 1 98.31 77 ARG B O 1
ATOM 1889 N N . LEU B 1 78 ? 1.698 8.758 15.062 1 98.12 78 LEU B N 1
ATOM 1890 C CA . LEU B 1 78 ? 2.941 8.258 15.633 1 98.12 78 LEU B CA 1
ATOM 1891 C C . LEU B 1 78 ? 4.148 8.805 14.875 1 98.12 78 LEU B C 1
ATOM 1893 O O . LEU B 1 78 ? 5.25 8.867 15.43 1 98.12 78 LEU B O 1
ATOM 1897 N N . LEU B 1 79 ? 3.926 9.258 13.57 1 98.06 79 LEU B N 1
ATOM 1898 C CA . LEU B 1 79 ? 5.109 9.562 12.773 1 98.06 79 LEU B CA 1
ATOM 1899 C C . LEU B 1 79 ? 5.023 10.969 12.188 1 98.06 79 LEU B C 1
ATOM 1901 O O . LEU B 1 79 ? 5.832 11.344 11.336 1 98.06 79 LEU B O 1
ATOM 1905 N N . GLY B 1 80 ? 4.035 11.688 12.453 1 97.56 80 GLY B N 1
ATOM 1906 C CA . GLY B 1 80 ? 4.059 13.141 12.375 1 97.56 80 GLY B CA 1
ATOM 1907 C C . GLY B 1 80 ? 3.691 13.664 11 1 97.56 80 GLY B C 1
ATOM 1908 O O . GLY B 1 80 ? 3.891 14.852 10.703 1 97.56 80 GLY B O 1
ATOM 1909 N N . THR B 1 81 ? 3.125 12.883 10.125 1 98.44 81 THR B N 1
ATOM 1910 C CA . THR B 1 81 ? 2.723 13.422 8.828 1 98.44 81 THR B CA 1
ATOM 1911 C C . THR B 1 81 ? 1.539 14.367 8.977 1 98.44 81 T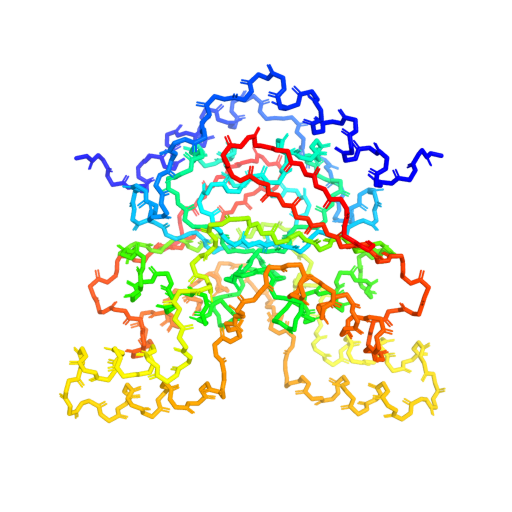HR B C 1
ATOM 1913 O O . THR B 1 81 ? 0.715 14.203 9.883 1 98.44 81 THR B O 1
ATOM 1916 N N . ARG B 1 82 ? 1.495 15.367 8.047 1 98.31 82 ARG B N 1
ATOM 1917 C CA . ARG B 1 82 ? 0.493 16.422 8.156 1 98.31 82 ARG B CA 1
ATOM 1918 C C . ARG B 1 82 ? -0.113 16.75 6.797 1 98.31 82 ARG B C 1
ATOM 1920 O O . ARG B 1 82 ? -1.011 17.594 6.695 1 98.31 82 ARG B O 1
ATOM 1927 N N . GLU B 1 83 ? 0.378 16.188 5.777 1 98.56 83 GLU B N 1
ATOM 1928 C CA . GLU B 1 83 ? -0.126 16.312 4.414 1 98.56 83 GLU B CA 1
ATOM 1929 C C . GLU B 1 83 ? -0.419 14.953 3.803 1 98.56 83 GLU B C 1
ATOM 1931 O O . GLU B 1 83 ? 0.302 13.984 4.059 1 98.56 83 GLU B O 1
ATOM 1936 N N . ILE B 1 84 ? -1.546 14.836 3.096 1 98.81 84 ILE B N 1
ATOM 1937 C CA . ILE B 1 84 ? -1.896 13.633 2.348 1 98.81 84 ILE B CA 1
ATOM 1938 C C . ILE B 1 84 ? -2.143 13.984 0.884 1 98.81 84 ILE B C 1
ATOM 1940 O O . ILE B 1 84 ? -2.871 14.938 0.583 1 98.81 84 ILE B O 1
ATOM 1944 N N . ALA B 1 85 ? -1.52 13.367 0.01 1 98.88 85 ALA B N 1
ATOM 1945 C CA . ALA B 1 85 ? -1.792 13.469 -1.421 1 98.88 85 ALA B CA 1
ATOM 1946 C C . ALA B 1 85 ? -2.326 12.141 -1.968 1 98.88 85 ALA B C 1
ATOM 1948 O O . ALA B 1 85 ? -1.688 11.102 -1.815 1 98.88 85 ALA B O 1
ATOM 1949 N N . VAL B 1 86 ? -3.496 12.164 -2.578 1 98.94 86 VAL B N 1
ATOM 1950 C CA . VAL B 1 86 ? -4.148 10.984 -3.143 1 98.94 86 VAL B CA 1
ATOM 1951 C C . VAL B 1 86 ? -3.982 10.984 -4.66 1 98.94 86 VAL B C 1
ATOM 1953 O O . VAL B 1 86 ? -4.332 11.961 -5.332 1 98.94 86 VAL B O 1
ATOM 1956 N N . PHE B 1 87 ? -3.434 9.906 -5.199 1 98.94 87 PHE B N 1
ATOM 1957 C CA . PHE B 1 87 ? -3.254 9.773 -6.641 1 98.94 87 PHE B CA 1
ATOM 1958 C C . PHE B 1 87 ? -3.994 8.547 -7.168 1 98.94 87 PHE B C 1
ATOM 1960 O O . PHE B 1 87 ? -3.709 7.422 -6.762 1 98.94 87 PHE B O 1
ATOM 1967 N N . HIS B 1 88 ? -4.938 8.719 -8.016 1 98.94 88 HIS B N 1
ATOM 1968 C CA . HIS B 1 88 ? -5.457 7.66 -8.875 1 98.94 88 HIS B CA 1
ATOM 1969 C C . HIS B 1 88 ? -4.855 7.742 -10.273 1 98.94 88 HIS B C 1
ATOM 1971 O O . HIS B 1 88 ? -4.039 8.625 -10.547 1 98.94 88 HIS B O 1
ATOM 1977 N N . HIS B 1 89 ? -5.148 6.777 -11.141 1 98.94 89 HIS B N 1
ATOM 1978 C CA . HIS B 1 89 ? -4.449 6.805 -12.422 1 98.94 89 HIS B CA 1
ATOM 1979 C C . HIS B 1 89 ? -5.355 6.352 -13.562 1 98.94 89 HIS B C 1
ATOM 1981 O O . HIS B 1 89 ? -6.34 5.641 -13.328 1 98.94 89 HIS B O 1
ATOM 1987 N N . THR B 1 90 ? -5.078 6.801 -14.719 1 98.69 90 THR B N 1
ATOM 1988 C CA . THR B 1 90 ? -5.805 6.363 -15.906 1 98.69 90 THR B CA 1
ATOM 1989 C C . THR B 1 90 ? -5.547 4.887 -16.188 1 98.69 90 THR B C 1
ATOM 1991 O O . THR B 1 90 ? -4.508 4.348 -15.797 1 98.69 90 THR B O 1
ATOM 1994 N N . GLY B 1 91 ? -6.52 4.246 -16.891 1 97.88 91 GLY B N 1
ATOM 1995 C CA . GLY B 1 91 ? -6.348 2.844 -17.25 1 97.88 91 GLY B CA 1
ATOM 1996 C C . GLY B 1 91 ? -6.277 1.933 -16.031 1 97.88 91 GLY B C 1
ATOM 1997 O O . GLY B 1 91 ? -5.605 0.901 -16.062 1 97.88 91 GLY B O 1
ATOM 1998 N N . CYS B 1 92 ? -6.867 2.287 -14.938 1 98.62 92 CYS B N 1
ATOM 1999 C CA . CYS B 1 92 ? -6.875 1.496 -13.711 1 98.62 92 CYS B CA 1
ATOM 2000 C C . CYS B 1 92 ? -7.809 0.299 -13.844 1 98.62 92 CYS B C 1
ATOM 2002 O O . CYS B 1 92 ? -8.93 0.431 -14.336 1 98.62 92 CYS B O 1
ATOM 2004 N N . GLY B 1 93 ? -7.324 -0.833 -13.344 1 98.06 93 GLY B N 1
ATOM 2005 C CA . GLY B 1 93 ? -8.148 -2.027 -13.391 1 98.06 93 GLY B CA 1
ATOM 2006 C C . GLY B 1 93 ? -9.43 -1.9 -12.586 1 98.06 93 GLY B C 1
ATOM 2007 O O . GLY B 1 93 ? -10.422 -2.58 -12.867 1 98.06 93 GLY B O 1
ATOM 2008 N N . MET B 1 94 ? -9.469 -1.046 -11.594 1 98.5 94 MET B N 1
ATOM 2009 C CA . MET B 1 94 ? -10.633 -0.878 -10.734 1 98.5 94 MET B CA 1
ATOM 2010 C C . MET B 1 94 ? -11.828 -0.365 -11.523 1 98.5 94 MET B C 1
ATOM 2012 O O . MET B 1 94 ? -12.969 -0.438 -11.055 1 98.5 94 MET B O 1
ATOM 2016 N N . LEU B 1 95 ? -11.617 0.136 -12.688 1 98.06 95 LEU B N 1
ATOM 2017 C CA . LEU B 1 95 ? -12.664 0.682 -13.539 1 98.06 95 LEU B CA 1
ATOM 2018 C C . LEU B 1 95 ? -13.352 -0.425 -14.336 1 98.06 95 LEU B C 1
ATOM 2020 O O . LEU B 1 95 ? -14.359 -0.184 -15 1 98.06 95 LEU B O 1
ATOM 2024 N N . THR B 1 96 ? -12.906 -1.661 -14.242 1 97.69 96 THR B N 1
ATOM 2025 C CA . THR B 1 96 ? -13.242 -2.643 -15.266 1 97.69 96 THR B CA 1
ATOM 2026 C C . THR B 1 96 ? -14.094 -3.766 -14.68 1 97.69 96 THR B C 1
ATOM 2028 O O . THR B 1 96 ? -14.391 -4.75 -15.359 1 97.69 96 THR B O 1
ATOM 2031 N N . PHE B 1 97 ? -14.484 -3.67 -13.453 1 98.31 97 PHE B N 1
ATOM 2032 C CA . PHE B 1 97 ? -15.281 -4.734 -12.852 1 98.31 97 PHE B CA 1
ATOM 2033 C C . PHE B 1 97 ? -16.172 -4.18 -11.75 1 98.31 97 PHE B C 1
ATOM 2035 O O . PHE B 1 97 ? -16.047 -3.014 -11.367 1 98.31 97 PHE B O 1
ATOM 2042 N N . SER B 1 98 ? -17.078 -4.953 -11.289 1 98.38 98 SER B N 1
ATOM 2043 C CA . SER B 1 98 ? -17.859 -4.699 -10.086 1 98.38 98 SER B CA 1
ATOM 2044 C C . SER B 1 98 ? -17.578 -5.738 -9.008 1 98.38 98 SER B C 1
ATOM 2046 O O . SER B 1 98 ? -17.062 -6.812 -9.297 1 98.38 98 SER B O 1
ATOM 2048 N N . THR B 1 99 ? -17.938 -5.41 -7.824 1 98.62 99 THR B N 1
ATOM 2049 C CA . THR B 1 99 ? -17.797 -6.324 -6.695 1 98.62 99 THR B CA 1
ATOM 2050 C C . THR B 1 99 ? -18.531 -7.637 -6.969 1 98.62 99 THR B C 1
ATOM 2052 O O . THR B 1 99 ? -17.969 -8.719 -6.766 1 98.62 99 THR B O 1
ATOM 2055 N N . ASP B 1 100 ? -19.734 -7.535 -7.508 1 98.44 100 ASP B N 1
ATOM 2056 C CA . ASP B 1 100 ? -20.516 -8.742 -7.797 1 98.44 100 ASP B CA 1
ATOM 2057 C C . ASP B 1 100 ? -19.828 -9.602 -8.852 1 98.44 100 ASP B C 1
ATOM 2059 O O . ASP B 1 100 ? -19.812 -10.828 -8.75 1 98.44 100 ASP B O 1
ATOM 2063 N N . GLN B 1 101 ? -19.297 -8.945 -9.828 1 98.56 101 GLN B N 1
ATOM 2064 C CA . GLN B 1 101 ? -18.594 -9.672 -10.875 1 98.56 101 GLN B CA 1
ATOM 2065 C C . GLN B 1 101 ? -17.375 -10.398 -10.312 1 98.56 101 GLN B C 1
ATOM 2067 O O . GLN B 1 101 ? -17.141 -11.57 -10.633 1 98.56 101 GLN B O 1
ATOM 2072 N N . LEU B 1 10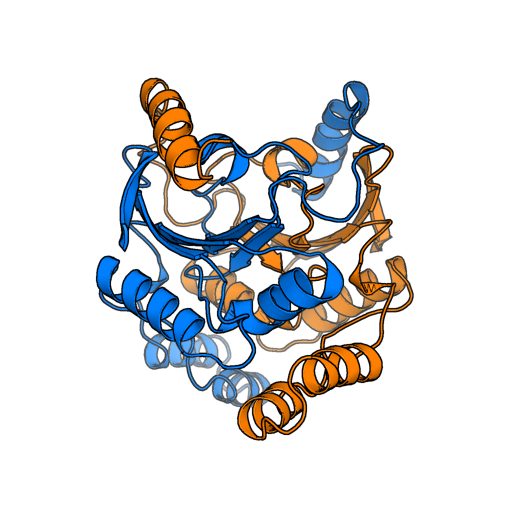2 ? -16.578 -9.742 -9.469 1 98.62 102 LEU B N 1
ATOM 2073 C CA . LEU B 1 102 ? -15.383 -10.359 -8.906 1 98.62 102 LEU B CA 1
ATOM 2074 C C . LEU B 1 102 ? -15.758 -11.5 -7.961 1 98.62 102 LEU B C 1
ATOM 2076 O O . LEU B 1 102 ? -15.117 -12.555 -7.973 1 98.62 102 LEU B O 1
ATOM 2080 N N . LYS B 1 103 ? -16.781 -11.32 -7.145 1 98.62 103 LYS B N 1
ATOM 2081 C CA . LYS B 1 103 ? -17.25 -12.398 -6.289 1 98.62 103 LYS B CA 1
ATOM 2082 C C . LYS B 1 103 ? -17.641 -13.625 -7.113 1 98.62 103 LYS B C 1
ATOM 2084 O O . LYS B 1 103 ? -17.312 -14.758 -6.738 1 98.62 103 LYS B O 1
ATOM 2089 N N . ALA B 1 104 ? -18.297 -13.414 -8.219 1 98.44 104 ALA B N 1
ATOM 2090 C CA . ALA B 1 104 ? -18.688 -14.508 -9.102 1 98.44 104 ALA B CA 1
ATOM 2091 C C . ALA B 1 104 ? -17.453 -15.211 -9.68 1 98.44 104 ALA B C 1
ATOM 2093 O O . ALA B 1 104 ? -17.406 -16.438 -9.727 1 98.44 104 ALA B O 1
ATOM 2094 N N . ILE B 1 105 ? -16.5 -14.414 -10.109 1 98.38 105 ILE B N 1
ATOM 2095 C CA . ILE B 1 105 ? -15.266 -14.969 -10.648 1 98.38 105 ILE B CA 1
ATOM 2096 C C . ILE B 1 105 ? -14.602 -15.867 -9.609 1 98.38 105 ILE B C 1
ATOM 2098 O O . ILE B 1 105 ? -14.172 -16.984 -9.922 1 98.38 105 ILE B O 1
ATOM 2102 N N . VAL B 1 106 ? -14.516 -15.398 -8.352 1 98.38 106 VAL B N 1
ATOM 2103 C CA . VAL B 1 106 ? -13.867 -16.125 -7.262 1 98.38 106 VAL B CA 1
ATOM 2104 C C . VAL B 1 106 ? -14.633 -17.406 -6.98 1 98.38 106 VAL B C 1
ATOM 2106 O O . VAL B 1 106 ? -14.031 -18.484 -6.887 1 98.38 106 VAL B O 1
ATOM 2109 N N . LYS B 1 107 ? -15.922 -17.391 -6.91 1 98.06 107 LYS B N 1
ATOM 2110 C CA . LYS B 1 107 ? -16.75 -18.547 -6.598 1 98.06 107 LYS B CA 1
ATOM 2111 C C . LYS B 1 107 ? -16.734 -19.578 -7.734 1 98.06 107 LYS B C 1
ATOM 2113 O O . LYS B 1 107 ? -16.656 -20.781 -7.492 1 98.06 107 LYS B O 1
ATOM 2118 N N . ASP B 1 108 ? -16.734 -19.062 -8.961 1 97.75 108 ASP B N 1
ATOM 2119 C CA . ASP B 1 108 ? -16.75 -19.938 -10.125 1 97.75 108 ASP B CA 1
ATOM 2120 C C . ASP B 1 108 ? -15.43 -20.703 -10.242 1 97.75 108 ASP B C 1
ATOM 2122 O O . ASP B 1 108 ? -15.398 -21.812 -10.773 1 97.75 108 ASP B O 1
ATOM 2126 N N . ALA B 1 109 ? -14.383 -20.125 -9.766 1 96.38 109 ALA B N 1
ATOM 2127 C CA . ALA B 1 109 ? -13.055 -20.75 -9.852 1 96.38 109 ALA B CA 1
ATOM 2128 C C . ALA B 1 109 ? -12.906 -21.859 -8.812 1 96.38 109 ALA B C 1
ATOM 2130 O O . ALA B 1 109 ? -11.984 -22.672 -8.898 1 96.38 109 ALA B O 1
ATOM 2131 N N . ALA B 1 110 ? -13.789 -21.922 -7.883 1 95.75 110 ALA B N 1
ATOM 2132 C CA . ALA B 1 110 ? -13.742 -22.938 -6.836 1 95.75 110 ALA B CA 1
ATOM 2133 C C . ALA B 1 110 ? -15.133 -23.484 -6.551 1 95.75 110 ALA B C 1
ATOM 2135 O O . ALA B 1 110 ? -15.617 -23.422 -5.418 1 95.75 110 ALA B O 1
ATOM 2136 N N . PRO B 1 111 ? -15.742 -24.141 -7.586 1 95 111 PRO B N 1
ATOM 2137 C CA . PRO B 1 111 ? -17.125 -24.609 -7.418 1 95 111 PRO B CA 1
ATOM 2138 C C . PRO B 1 111 ? -17.281 -25.562 -6.242 1 95 111 PRO B C 1
ATOM 2140 O O . PRO B 1 111 ? -16.516 -26.516 -6.109 1 95 111 PRO B O 1
ATOM 2143 N N . GLY B 1 112 ? -18.219 -25.234 -5.43 1 94.81 112 GLY B N 1
ATOM 2144 C CA . GLY B 1 112 ? -18.547 -26.125 -4.324 1 94.81 112 GLY B CA 1
ATOM 2145 C C . GLY B 1 112 ? -17.672 -25.906 -3.102 1 94.81 112 GLY B C 1
ATOM 2146 O O . GLY B 1 112 ? -17.875 -26.562 -2.072 1 94.81 112 GLY B O 1
ATOM 2147 N N . ASP B 1 113 ? -16.719 -25.031 -3.201 1 96.25 113 ASP B N 1
ATOM 2148 C CA . ASP B 1 113 ? -15.867 -24.719 -2.053 1 96.25 113 ASP B CA 1
ATOM 2149 C C . ASP B 1 113 ? -16.531 -23.719 -1.128 1 96.25 113 ASP B C 1
ATOM 2151 O O . ASP B 1 113 ? -16.438 -22.5 -1.35 1 96.25 113 ASP B O 1
ATOM 2155 N N . THR B 1 114 ? -17.109 -24.125 -0.043 1 97.38 114 THR B N 1
ATOM 2156 C CA . THR B 1 114 ? -17.891 -23.281 0.856 1 97.38 114 THR B CA 1
ATOM 2157 C C . THR B 1 114 ? -17 -22.297 1.591 1 97.38 114 THR B C 1
ATOM 2159 O O . THR B 1 114 ? -17.438 -21.188 1.94 1 97.38 114 THR B O 1
ATOM 2162 N N . LYS B 1 115 ? -15.773 -22.672 1.819 1 97.5 115 LYS B N 1
ATOM 2163 C CA . LYS B 1 115 ? -14.859 -21.766 2.5 1 97.5 115 LYS B CA 1
ATOM 2164 C C . LYS B 1 115 ? -14.555 -20.547 1.642 1 97.5 115 LYS B C 1
ATOM 2166 O O . LYS B 1 115 ? -14.531 -19.422 2.141 1 97.5 115 LYS B O 1
ATOM 2171 N N . VAL B 1 116 ? -14.297 -20.75 0.407 1 98 116 VAL B N 1
ATOM 2172 C CA . VAL B 1 116 ? -14.047 -19.656 -0.535 1 98 116 VAL B CA 1
ATOM 2173 C C . VAL B 1 116 ? -15.273 -18.75 -0.615 1 98 116 VAL B C 1
ATOM 2175 O O . VAL B 1 116 ? -15.156 -17.531 -0.557 1 98 116 VAL B O 1
ATOM 2178 N N . GLU B 1 117 ? -16.406 -19.359 -0.768 1 97.69 117 GLU B N 1
ATOM 2179 C CA . GLU B 1 117 ? -17.656 -18.594 -0.859 1 97.69 117 GLU B CA 1
ATOM 2180 C C . GLU B 1 117 ? -17.859 -17.75 0.385 1 97.69 117 GLU B C 1
ATOM 2182 O O . GLU B 1 117 ? -18.203 -16.562 0.279 1 97.69 117 GLU B O 1
ATOM 2187 N N . GLU B 1 118 ? -17.703 -18.359 1.534 1 98.06 118 GLU B N 1
ATOM 2188 C CA . GLU B 1 118 ? -17.891 -17.656 2.799 1 98.06 118 GLU B CA 1
ATOM 2189 C C . GLU B 1 118 ? -16.906 -16.484 2.928 1 98.06 118 GLU B C 1
ATOM 2191 O O . GLU B 1 118 ? -17.297 -15.391 3.35 1 98.06 118 GLU B O 1
ATOM 2196 N N . GLU B 1 119 ? -15.688 -16.734 2.6 1 98.25 119 GLU B N 1
ATOM 2197 C CA . GLU B 1 119 ? -14.656 -15.711 2.783 1 98.25 119 GLU B CA 1
ATOM 2198 C C . GLU B 1 119 ? -14.844 -14.555 1.811 1 98.25 119 GLU B C 1
ATOM 2200 O O . GLU B 1 119 ? -14.695 -13.391 2.188 1 98.25 119 GLU B O 1
ATOM 2205 N N . VAL B 1 120 ? -15.141 -14.852 0.56 1 98.56 120 VAL B N 1
ATOM 2206 C CA . VAL B 1 120 ? -15.258 -13.773 -0.42 1 98.56 120 VAL B CA 1
ATOM 2207 C C . VAL B 1 120 ? -16.5 -12.93 -0.106 1 98.56 120 VAL B C 1
ATOM 2209 O O . VAL B 1 120 ? -16.5 -11.719 -0.348 1 98.56 120 VAL B O 1
ATOM 2212 N N . GLU B 1 121 ? -17.531 -13.5 0.517 1 98.06 121 GLU B N 1
ATOM 2213 C CA . GLU B 1 121 ? -18.766 -12.797 0.836 1 98.06 121 GLU B CA 1
ATOM 2214 C C . GLU B 1 121 ? -18.562 -11.836 2.006 1 98.06 121 GLU B C 1
ATOM 2216 O O . GLU B 1 121 ? -19.406 -10.984 2.27 1 98.06 121 GLU B O 1
ATOM 2221 N N . LYS B 1 122 ? -17.469 -12.008 2.715 1 96.94 122 LYS B N 1
ATOM 2222 C CA . LYS B 1 122 ? -17.172 -11.102 3.816 1 96.94 122 LYS B CA 1
ATOM 2223 C C . LYS B 1 122 ? -16.812 -9.711 3.299 1 96.94 122 LYS B C 1
ATOM 2225 O O . LYS B 1 122 ? -16.844 -8.734 4.051 1 96.94 122 LYS B O 1
ATOM 2230 N N . PHE B 1 123 ? -16.375 -9.664 2.027 1 97.69 123 PHE B N 1
ATOM 2231 C CA . PHE B 1 123 ? -16.141 -8.352 1.43 1 97.69 123 PHE B CA 1
ATOM 2232 C C . PHE B 1 123 ? -17.469 -7.699 1.021 1 97.69 123 PHE B C 1
ATOM 2234 O O . PHE B 1 123 ? -18.125 -8.164 0.097 1 97.69 123 PHE B O 1
ATOM 2241 N N . ASP B 1 124 ? -17.766 -6.617 1.752 1 96.81 124 ASP B N 1
ATOM 2242 C CA . ASP B 1 124 ? -18.938 -5.859 1.321 1 96.81 124 ASP B CA 1
ATOM 2243 C C . ASP B 1 124 ? -18.703 -5.223 -0.047 1 96.81 124 ASP B C 1
ATOM 2245 O O . ASP B 1 124 ? -19.656 -5.043 -0.82 1 96.81 124 ASP B O 1
ATOM 2249 N N . SER B 1 125 ? -17.562 -4.805 -0.302 1 98.31 125 SER B N 1
ATOM 2250 C CA . SER B 1 125 ? -17.141 -4.133 -1.529 1 98.31 125 SER B CA 1
ATOM 2251 C C . SER B 1 125 ? -15.656 -4.316 -1.782 1 98.31 125 SER B C 1
ATOM 2253 O O . SER B 1 125 ? -14.859 -4.34 -0.841 1 98.31 125 SER B O 1
ATOM 2255 N N . PHE B 1 126 ? -15.359 -4.469 -3.012 1 98.69 126 PHE B N 1
ATOM 2256 C CA . PHE B 1 126 ? -13.945 -4.473 -3.387 1 98.69 126 PHE B CA 1
ATOM 2257 C C . PHE B 1 126 ? -13.477 -3.068 -3.742 1 98.69 126 PHE B C 1
ATOM 2259 O O . PHE B 1 126 ? -12.398 -2.895 -4.316 1 98.69 126 PHE B O 1
ATOM 2266 N N . LEU B 1 127 ? -14.289 -2.043 -3.523 1 98.62 127 LEU B N 1
ATOM 2267 C CA . LEU B 1 127 ? -13.977 -0.619 -3.59 1 98.62 127 LEU B CA 1
ATOM 2268 C C . LEU B 1 127 ? -13.672 -0.195 -5.023 1 98.62 127 LEU B C 1
ATOM 2270 O O . LEU B 1 127 ? -12.797 0.637 -5.254 1 98.62 127 LEU B O 1
ATOM 2274 N N . GLU B 1 128 ? -14.273 -0.887 -5.988 1 98.5 128 GLU B N 1
ATOM 2275 C CA . GLU B 1 128 ? -14.195 -0.477 -7.387 1 98.5 128 GLU B CA 1
ATOM 2276 C C . GLU B 1 128 ? -14.82 0.9 -7.594 1 98.5 128 GLU B C 1
ATOM 2278 O O . GLU B 1 128 ? -15.539 1.396 -6.727 1 98.5 128 GLU B O 1
ATOM 2283 N N . PHE B 1 129 ? -14.445 1.594 -8.648 1 98.25 129 PHE B N 1
ATOM 2284 C CA . PHE B 1 129 ? -15.078 2.859 -9.008 1 98.25 129 PHE B CA 1
ATOM 2285 C C . PHE B 1 129 ? -15.266 2.965 -10.516 1 98.25 129 PHE B C 1
ATOM 2287 O O . PHE B 1 129 ? -14.609 2.256 -11.281 1 98.25 129 PHE B O 1
ATOM 2294 N N . SER B 1 130 ? -16.156 3.871 -10.969 1 97.25 130 SER B N 1
ATOM 2295 C CA . SER B 1 130 ? -16.562 3.922 -12.367 1 97.25 130 SER B CA 1
ATOM 2296 C C . SER B 1 130 ? -16.016 5.172 -13.055 1 97.25 130 SER B C 1
ATOM 2298 O O . SER B 1 130 ? -16 5.262 -14.281 1 97.25 130 SER B O 1
ATOM 2300 N N . GLU B 1 131 ? -15.648 6.164 -12.266 1 98.5 131 GLU B N 1
ATOM 2301 C CA . GLU B 1 131 ? -15.117 7.41 -12.805 1 98.5 131 GLU B CA 1
ATOM 2302 C C . GLU B 1 131 ? -13.859 7.848 -12.062 1 98.5 131 GLU B C 1
ATOM 2304 O O . GLU B 1 131 ? -13.883 7.996 -10.836 1 98.5 131 GLU B O 1
ATOM 2309 N N . LEU B 1 132 ? -12.883 8.117 -12.844 1 98.62 132 LEU B N 1
ATOM 2310 C CA . LEU B 1 132 ? -11.547 8.32 -12.289 1 98.62 132 LEU B CA 1
ATOM 2311 C C . LEU B 1 132 ? -11.516 9.555 -11.398 1 98.62 132 LEU B C 1
ATOM 2313 O O . LEU B 1 132 ? -11.242 9.453 -10.203 1 98.62 132 LEU B O 1
ATOM 2317 N N . GLU B 1 133 ? -11.852 10.766 -11.922 1 98.69 133 GLU B N 1
ATOM 2318 C CA . GLU B 1 133 ? -11.75 12 -11.148 1 98.69 133 GLU B CA 1
ATOM 2319 C C . GLU B 1 133 ? -12.719 11.992 -9.969 1 98.69 133 GLU B C 1
ATOM 2321 O O . GLU B 1 133 ? -12.406 12.508 -8.891 1 98.69 133 GLU B O 1
ATOM 2326 N N . GLN B 1 134 ? -13.875 11.414 -10.164 1 98.75 134 GLN B N 1
ATOM 2327 C CA . GLN B 1 134 ? -14.836 11.32 -9.07 1 98.75 134 GLN B CA 1
ATOM 2328 C C . GLN B 1 134 ? -14.297 10.438 -7.941 1 98.75 134 GLN B C 1
ATOM 2330 O O . GLN B 1 134 ? -14.578 10.688 -6.77 1 98.75 134 GLN B O 1
ATOM 2335 N N . SER B 1 135 ? -13.617 9.359 -8.312 1 98.75 135 SER B N 1
ATOM 2336 C CA . SER B 1 135 ? -13.023 8.508 -7.285 1 98.75 135 SER B CA 1
ATOM 2337 C C . SER B 1 135 ? -12 9.273 -6.453 1 98.75 135 SER B C 1
ATOM 2339 O O . SER B 1 135 ? -11.922 9.094 -5.234 1 98.75 135 SER B O 1
ATOM 2341 N N . VAL B 1 136 ? -11.195 10.133 -7.102 1 98.94 136 VAL B N 1
ATOM 2342 C CA . VAL B 1 136 ? -10.234 10.977 -6.398 1 98.94 136 VAL B CA 1
ATOM 2343 C C . VAL B 1 136 ? -10.977 11.906 -5.438 1 98.94 136 VAL B C 1
ATOM 2345 O O . VAL B 1 136 ? -10.633 11.992 -4.258 1 98.94 136 VAL B O 1
ATOM 2348 N N . LYS B 1 137 ? -11.961 12.617 -5.941 1 98.88 137 LYS B N 1
ATOM 2349 C CA . LYS B 1 137 ? -12.727 13.547 -5.125 1 98.88 137 LYS B CA 1
ATOM 2350 C C . LYS B 1 137 ? -13.375 12.836 -3.939 1 98.88 137 LYS B C 1
ATOM 2352 O O . LYS B 1 137 ? -13.383 13.359 -2.824 1 98.88 137 LYS B O 1
ATOM 2357 N N . GLY B 1 138 ? -13.961 11.664 -4.227 1 98.81 138 GLY B N 1
ATOM 2358 C CA . GLY B 1 138 ? -14.562 10.875 -3.164 1 98.81 138 GLY B CA 1
ATOM 2359 C C . GLY B 1 138 ? -13.594 10.516 -2.061 1 98.81 138 GLY B C 1
ATOM 2360 O O . GLY B 1 138 ? -13.93 10.578 -0.878 1 98.81 138 GLY B O 1
ATOM 2361 N N . ASP B 1 139 ? -12.406 10.094 -2.418 1 98.94 139 ASP B N 1
ATOM 2362 C CA . ASP B 1 139 ? -11.391 9.742 -1.433 1 98.94 139 ASP B CA 1
ATOM 2363 C C . ASP B 1 139 ? -10.961 10.961 -0.625 1 98.94 139 ASP B C 1
ATOM 2365 O O . ASP B 1 139 ? -10.766 10.867 0.59 1 98.94 139 ASP B O 1
ATOM 2369 N N . VAL B 1 140 ? -10.75 12.078 -1.324 1 98.88 140 VAL B N 1
ATOM 2370 C CA . VAL B 1 140 ? -10.375 13.312 -0.636 1 98.88 140 VAL B CA 1
ATOM 2371 C C . VAL B 1 140 ? -11.477 13.711 0.34 1 98.88 140 VAL B C 1
ATOM 2373 O O . VAL B 1 140 ? -11.203 14.062 1.489 1 98.88 140 VAL B O 1
ATOM 2376 N N . GLU B 1 141 ? -12.719 13.688 -0.066 1 98.81 141 GLU B N 1
ATOM 2377 C CA . GLU B 1 141 ? -13.859 14.008 0.792 1 98.81 141 GLU B CA 1
ATOM 2378 C C . GLU B 1 141 ? -13.93 13.062 1.988 1 98.81 141 GLU B C 1
ATOM 2380 O O . GLU B 1 141 ? -14.219 13.492 3.107 1 98.81 141 GLU B O 1
ATOM 2385 N N . PHE B 1 142 ? -13.742 11.797 1.722 1 98.88 142 PHE B N 1
ATOM 2386 C CA . PHE B 1 142 ? -13.727 10.812 2.793 1 98.88 142 PHE B CA 1
ATOM 2387 C C . PHE B 1 142 ? -12.703 11.18 3.857 1 98.88 142 PHE B C 1
ATOM 2389 O O . PHE B 1 142 ? -13.008 11.164 5.051 1 98.88 142 PHE B O 1
ATOM 2396 N N . LEU B 1 143 ? -11.469 11.492 3.43 1 98.88 143 LEU B N 1
ATOM 2397 C CA . LEU B 1 143 ? -10.398 11.836 4.355 1 98.88 143 LEU B CA 1
ATOM 2398 C C . LEU B 1 143 ? -10.719 13.133 5.102 1 98.88 143 LEU B C 1
ATOM 2400 O O . LEU B 1 143 ? -10.523 13.211 6.316 1 98.88 143 LEU B O 1
ATOM 2404 N N . GLN B 1 144 ? -11.211 14.133 4.398 1 98.5 144 GLN B N 1
ATOM 2405 C CA . GLN B 1 144 ? -11.539 15.414 5.004 1 98.5 144 GLN B CA 1
ATOM 2406 C C . GLN B 1 144 ? -12.641 15.266 6.051 1 98.5 144 GLN B C 1
ATOM 2408 O O . GLN B 1 144 ? -12.656 15.992 7.047 1 98.5 144 GLN B O 1
ATOM 2413 N N . GLY B 1 145 ? -13.523 14.328 5.84 1 98 145 GLY B N 1
ATOM 2414 C CA . GLY B 1 145 ? -14.672 14.172 6.711 1 98 145 GLY B CA 1
ATOM 2415 C C . GLY B 1 145 ? -14.453 13.148 7.816 1 98 145 GLY B C 1
ATOM 2416 O O . GLY B 1 145 ? -15.297 12.992 8.695 1 98 145 GLY B O 1
ATOM 2417 N N . ASN B 1 146 ? -13.398 12.461 7.812 1 98.5 146 ASN B N 1
ATOM 2418 C CA . ASN B 1 146 ? -13.156 11.398 8.781 1 98.5 146 ASN B CA 1
ATOM 2419 C C . ASN B 1 146 ? -12.609 11.945 10.094 1 98.5 146 ASN B C 1
ATOM 2421 O O . ASN B 1 146 ? -11.594 12.633 10.109 1 98.5 146 ASN B O 1
ATOM 2425 N N . PRO B 1 147 ? -13.18 11.641 11.227 1 98.12 147 PRO B N 1
ATOM 2426 C CA . PRO B 1 147 ? -12.758 12.219 12.5 1 98.12 147 PRO B CA 1
ATOM 2427 C C . PRO B 1 147 ? -11.375 11.734 12.945 1 98.12 147 PRO B C 1
ATOM 2429 O O . PRO B 1 147 ? -10.766 12.328 13.836 1 98.12 147 PRO B O 1
ATOM 2432 N N . LEU B 1 148 ? -10.914 10.656 12.359 1 98.69 148 LEU B N 1
ATOM 2433 C CA . LEU B 1 148 ? -9.609 10.125 12.758 1 98.69 148 LEU B CA 1
ATOM 2434 C C . LEU B 1 148 ? -8.484 10.844 12.023 1 98.69 148 LEU B C 1
ATOM 2436 O O . LEU B 1 148 ? -7.316 10.727 12.406 1 98.69 148 LEU B O 1
ATOM 2440 N N . VAL B 1 149 ? -8.828 11.453 10.898 1 98.69 149 VAL B N 1
ATOM 2441 C CA . VAL B 1 149 ? -7.855 12.266 10.18 1 98.69 149 VAL B CA 1
ATOM 2442 C C . VAL B 1 149 ? -7.758 13.648 10.82 1 98.69 149 VAL B C 1
ATOM 2444 O O . VAL B 1 149 ? -8.781 14.281 11.109 1 98.69 149 VAL B O 1
ATOM 2447 N N . LEU B 1 150 ? -6.516 14.102 11.07 1 97.56 150 LEU B N 1
ATOM 2448 C CA . LEU B 1 150 ? -6.312 15.383 11.727 1 97.56 150 LEU B CA 1
ATOM 2449 C C . LEU B 1 150 ? -6.973 16.516 10.93 1 97.56 150 LEU B C 1
ATOM 2451 O O . LEU B 1 150 ? -6.844 16.562 9.711 1 97.56 150 LEU B O 1
ATOM 2455 N N . LYS B 1 151 ? -7.621 17.375 11.578 1 95.19 151 LYS B N 1
ATOM 2456 C CA . LYS B 1 151 ? -8.406 18.438 10.969 1 95.19 151 LYS B CA 1
ATOM 2457 C C . LYS B 1 151 ? -7.523 19.375 10.148 1 95.19 151 LYS B C 1
ATOM 2459 O O . LYS B 1 151 ? -7.957 19.906 9.125 1 95.19 151 LYS B O 1
ATOM 2464 N N . GLU B 1 152 ? -6.309 19.562 10.57 1 95.81 152 GLU B N 1
ATOM 2465 C CA . GLU B 1 152 ? -5.41 20.516 9.93 1 95.81 152 GLU B CA 1
ATOM 2466 C C . GLU B 1 152 ? -4.688 19.875 8.742 1 95.81 152 GLU B C 1
ATOM 2468 O O . GLU B 1 152 ? -3.875 20.531 8.078 1 95.81 152 GLU B O 1
ATOM 2473 N N . THR B 1 153 ? -4.984 18.609 8.469 1 97.75 153 THR B N 1
ATOM 2474 C CA . THR B 1 153 ? -4.285 17.922 7.395 1 97.75 153 THR B CA 1
ATOM 2475 C C . THR B 1 153 ? -4.543 18.594 6.055 1 97.75 153 THR B C 1
ATOM 2477 O O . THR B 1 153 ? -5.691 18.875 5.699 1 97.75 153 THR B O 1
ATOM 2480 N N . LYS B 1 154 ? -3.48 18.938 5.34 1 97.81 154 LYS B N 1
ATOM 2481 C CA . LYS B 1 154 ? -3.607 19.359 3.945 1 97.81 154 LYS B CA 1
ATOM 2482 C C . LYS B 1 154 ? -3.803 18.141 3.033 1 97.81 154 LYS B C 1
ATOM 2484 O O . LYS B 1 154 ? -2.959 17.25 2.994 1 97.81 154 LYS B O 1
ATOM 2489 N N . ILE B 1 155 ? -4.895 18.125 2.338 1 98.38 155 ILE B N 1
ATOM 2490 C CA . ILE B 1 155 ? -5.215 16.969 1.497 1 98.38 155 ILE B CA 1
ATOM 2491 C C . ILE B 1 155 ? -5.387 17.422 0.05 1 98.38 155 ILE B C 1
ATOM 2493 O O . ILE B 1 155 ? -6.141 18.359 -0.227 1 98.38 155 ILE B O 1
ATOM 2497 N N . THR B 1 156 ? -4.68 16.828 -0.845 1 98.56 156 THR B N 1
ATOM 2498 C CA . THR B 1 156 ? -4.812 17.094 -2.273 1 98.56 156 THR B CA 1
ATOM 2499 C C . THR B 1 156 ? -5.125 15.812 -3.035 1 98.56 156 THR B C 1
ATOM 2501 O O . THR B 1 156 ? -4.836 14.711 -2.557 1 98.56 156 THR B O 1
ATOM 2504 N N . GLY B 1 157 ? -5.812 15.914 -4.125 1 98.81 157 GLY B N 1
ATOM 2505 C CA . GLY B 1 157 ? -6.18 14.82 -5.008 1 98.81 157 GLY B CA 1
ATOM 2506 C C . GLY B 1 157 ? -5.66 14.992 -6.426 1 98.81 157 GLY B C 1
ATOM 2507 O O . GLY B 1 157 ? -5.695 16.094 -6.969 1 98.81 157 GLY B O 1
ATOM 2508 N N . TRP B 1 158 ? -5.164 13.93 -7.004 1 98.88 158 TRP B N 1
ATOM 2509 C CA . TRP B 1 158 ? -4.469 13.984 -8.289 1 98.88 158 TRP B CA 1
ATOM 2510 C C . TRP B 1 158 ? -4.828 12.773 -9.148 1 98.88 158 TRP B C 1
ATOM 2512 O O . TRP B 1 158 ? -5.289 11.758 -8.633 1 98.88 158 TRP B O 1
ATOM 2522 N N . THR B 1 159 ? -4.586 12.93 -10.438 1 98.88 159 THR B N 1
ATOM 2523 C CA . THR B 1 159 ? -4.535 11.789 -11.352 1 98.88 159 THR B CA 1
ATOM 2524 C C . THR B 1 159 ? -3.152 11.664 -11.984 1 98.88 159 THR B C 1
ATOM 2526 O O . THR B 1 159 ? -2.441 12.664 -12.133 1 98.88 159 THR B O 1
ATOM 2529 N N . TYR B 1 160 ? -2.766 10.523 -12.25 1 98.88 160 TYR B N 1
ATOM 2530 C CA . TYR B 1 160 ? -1.582 10.18 -13.031 1 98.88 160 TYR B CA 1
ATOM 2531 C C . TYR B 1 160 ? -1.97 9.484 -14.328 1 98.88 160 TYR B C 1
ATOM 2533 O O . TYR B 1 160 ? -2.725 8.508 -14.32 1 98.88 160 TYR B O 1
ATOM 2541 N N . ASP B 1 161 ? -1.48 9.977 -15.414 1 98.81 161 ASP B N 1
ATOM 2542 C CA . ASP B 1 161 ? -1.727 9.367 -16.719 1 98.81 161 ASP B CA 1
ATOM 2543 C C . ASP B 1 161 ? -0.627 8.367 -17.078 1 98.81 161 ASP B C 1
ATOM 2545 O O . ASP B 1 161 ? 0.502 8.766 -17.375 1 98.81 161 ASP B O 1
ATOM 2549 N N . VAL B 1 162 ? -0.975 7.074 -17.203 1 98.5 162 VAL B N 1
ATOM 2550 C CA . VAL B 1 162 ? 0.031 6.027 -17.344 1 98.5 162 VAL B CA 1
ATOM 2551 C C . VAL B 1 162 ? 0.624 6.086 -18.75 1 98.5 162 VAL B C 1
ATOM 2553 O O . VAL B 1 162 ? 1.709 5.551 -19 1 98.5 162 VAL B O 1
ATOM 2556 N N . GLN B 1 163 ? -0.012 6.676 -19.688 1 98.31 163 GLN B N 1
ATOM 2557 C CA . GLN B 1 163 ? 0.494 6.75 -21.047 1 98.31 163 GLN B CA 1
ATOM 2558 C C . GLN B 1 163 ? 1.511 7.879 -21.203 1 98.31 163 GLN B C 1
ATOM 2560 O O . GLN B 1 163 ? 2.553 7.703 -21.828 1 98.31 163 GLN B O 1
ATOM 2565 N N . SER B 1 164 ? 1.279 9.023 -20.594 1 98.5 164 SER B N 1
ATOM 2566 C CA . SER B 1 164 ? 2.137 10.188 -20.781 1 98.5 164 SER B CA 1
ATOM 2567 C C . SER B 1 164 ? 3.08 10.383 -19.594 1 98.5 164 SER B C 1
ATOM 2569 O O . SER B 1 164 ? 4.078 11.102 -19.703 1 98.5 164 SER B O 1
ATOM 2571 N N . GLY B 1 165 ? 2.695 9.852 -18.453 1 98.62 165 GLY B N 1
ATOM 2572 C CA . GLY B 1 165 ? 3.455 10.062 -17.234 1 98.62 165 GLY B CA 1
ATOM 2573 C C . GLY B 1 165 ? 3.059 11.32 -16.484 1 98.62 165 GLY B C 1
ATOM 2574 O O . GLY B 1 165 ? 3.568 11.594 -15.398 1 98.62 165 GLY B O 1
ATOM 2575 N N . LYS B 1 166 ? 2.117 12.078 -16.984 1 98.69 166 LYS B N 1
ATOM 2576 C CA . LYS B 1 166 ? 1.77 13.391 -16.453 1 98.69 166 LYS B CA 1
ATOM 2577 C C . LYS B 1 166 ? 0.787 13.273 -15.289 1 98.69 166 LYS B C 1
ATOM 2579 O O . LYS B 1 166 ? -0.126 12.445 -15.32 1 98.69 166 LYS B O 1
ATOM 2584 N N . ILE B 1 167 ? 1.013 14.109 -14.289 1 98.81 167 ILE B N 1
ATOM 2585 C CA . ILE B 1 167 ? 0.043 14.203 -13.203 1 98.81 167 ILE B CA 1
ATOM 2586 C C . ILE B 1 167 ? -0.833 15.445 -13.406 1 98.81 167 ILE B C 1
ATOM 2588 O O . ILE B 1 167 ? -0.419 16.406 -14.062 1 98.81 167 ILE B O 1
ATOM 2592 N N . SER B 1 168 ? -2.031 15.414 -12.875 1 98.56 168 SER B N 1
ATOM 2593 C CA . SER B 1 168 ? -2.969 16.531 -12.883 1 98.56 168 SER B CA 1
ATOM 2594 C C . SER B 1 168 ? -3.713 16.641 -11.555 1 98.56 168 SER B C 1
ATOM 2596 O O . SER B 1 168 ? -4.23 15.641 -11.047 1 98.56 168 SER B O 1
ATOM 2598 N N . GLN B 1 169 ? -3.738 17.812 -11.031 1 98.44 169 GLN B N 1
ATOM 2599 C CA . GLN B 1 169 ? -4.469 18 -9.781 1 98.44 169 GLN B CA 1
ATOM 2600 C C . GLN B 1 169 ? -5.973 18.062 -10.031 1 98.44 169 GLN B C 1
ATOM 2602 O O . GLN B 1 169 ? -6.426 18.75 -10.953 1 98.44 169 GLN B O 1
ATOM 2607 N N . VAL B 1 170 ? -6.703 17.344 -9.312 1 98.44 170 VAL B N 1
ATOM 2608 C CA . VAL B 1 170 ? -8.156 17.297 -9.398 1 98.44 170 VAL B CA 1
ATOM 2609 C C . VAL B 1 170 ? -8.773 18.203 -8.336 1 98.44 170 VAL B C 1
ATOM 2611 O O . VAL B 1 170 ? -9.703 18.969 -8.617 1 98.44 170 VAL B O 1
ATOM 2614 N N . VAL B 1 171 ? -8.258 18.078 -7.078 1 96.44 171 VAL B N 1
ATOM 2615 C CA . VAL B 1 171 ? -8.719 18.906 -5.965 1 96.44 171 VAL B CA 1
ATOM 2616 C C . VAL B 1 171 ? -7.539 19.25 -5.055 1 96.44 171 VAL B C 1
ATOM 2618 O O . VAL B 1 171 ? -6.566 18.484 -4.98 1 96.44 171 VAL B O 1
#